Protein AF-0000000078136179 (afdb_homodimer)

Nearest PDB structures (foldseek):
  6awl-assembly1_B  TM=3.804E-01  e=6.762E+00  Homo sapiens

Secondary structure (DSSP, 8-state):
-HHHHHHHHHHHHT-SSS---TTGGG-S-S--------HHHHHHHHHHHHHHHH--HHHHHHHHHHHHSPPPTT-S-HHHHHHHHHHHHHHTT--BTTB--HHHHHHHHHGGGTTT---/-HHHHHHHHHHHHT--SS---TTGGGGS-S--------HHHHHHHHHHHHHHHH--HHHHHHHHHHHHSPPPTT-S-HHHHHHHHHHHHHHTT--BTTB--HHHHHHHHHGGGTTT---

Organism: Quercus suber (NCBI:txid58331)

pLDDT: mean 74.04, std 27.73, range [25.97, 98.25]

Sequence (238 aa):
MKEALTLYLSIVCHSQKSWVTCDALFALGDACRAITASFQDCYSGCFILCFIQTRNTLQCGFKCIKDCITPPSTGINSQYFCELGCATYSCSNISTIGNPDGKKVADCVDGCSKPCAKNMKEALTLYLSIVCHSQKSWVTCDALFALGDACRAITASFQDCYSGCFILCFIQTRNTLQCGFKCIKDCITPPSTGINSQYFCELGCATYSCSNISTIGNPDGKKVADCVDGCSKPCAKN

Solvent-accessible surface area (backbone atoms only — not comparable to full-atom values): 13510 Å² total; per-residue (Å²): 121,66,70,66,49,52,60,54,47,64,63,57,69,70,67,72,80,75,90,71,63,87,57,66,83,54,62,78,75,66,87,72,57,80,63,75,55,50,51,34,55,42,29,30,57,45,28,54,57,40,29,75,73,63,72,38,49,54,50,24,29,41,51,24,49,63,72,41,58,71,69,53,93,92,44,87,44,45,59,49,16,13,31,48,17,36,27,53,72,73,32,17,70,70,34,46,92,98,38,51,51,25,64,62,38,41,53,47,42,61,54,23,53,64,68,39,51,84,126,122,66,68,67,48,51,60,57,47,63,64,58,69,67,70,72,81,76,90,70,63,85,59,66,82,56,60,76,75,65,89,69,57,78,63,74,56,49,52,32,55,42,29,32,56,45,27,54,57,40,29,74,74,65,72,37,49,54,50,24,29,40,50,25,50,62,72,42,59,72,70,54,93,92,44,89,44,44,60,49,17,13,31,48,16,38,25,52,71,73,32,15,70,71,34,46,93,96,37,51,50,24,62,61,39,41,54,47,44,61,54,23,55,64,67,41,51,84,128

InterPro domains:
  IPR038975 Thionin-like protein [PTHR36312] (32-118)

Radius of gyration: 20.0 Å; Cα contacts (8 Å, |Δi|>4): 249; chains: 2; bounding box: 56×50×51 Å

Foldseek 3Di:
DVVVVVVLVVVQPPPPDDPDPPPPVVPPDDCPPPVLPDLLVQLFSQQVNVCVVPVDQLVSLQVSLVVNQDDDPVDDDPLSVQLSVQLNVPQSNVADVPGSVSVSSSVSSVVSCVVSPDD/DVVVVVVLVVVQPPPPDDPPDPPPVVPPDDCPVPPLPDLLVQLFSQQVNVCVVPVDQLVSLQVSLVVNQDDDPVDDDPLSVQLSVQLNVPQSNVADVPGSVSVSSSVSSVVSCVVSPDD

Structure (mmCIF, N/CA/C/O backbone):
data_AF-0000000078136179-model_v1
#
loop_
_entity.id
_entity.type
_entity.pdbx_description
1 polymer 'Thionin-like protein 2'
#
loop_
_atom_site.group_PDB
_atom_site.id
_atom_site.type_symbol
_atom_site.label_atom_id
_atom_site.label_alt_id
_atom_site.label_comp_id
_atom_site.label_asym_id
_atom_site.label_entity_id
_atom_site.label_seq_id
_atom_site.pdbx_PDB_ins_code
_atom_site.Cartn_x
_atom_site.Cartn_y
_atom_site.Cartn_z
_atom_site.occupancy
_atom_site.B_iso_or_equiv
_atom_site.auth_seq_id
_atom_site.auth_comp_id
_atom_site.auth_asym_id
_atom_site.auth_atom_id
_atom_site.pdbx_PDB_model_num
ATOM 1 N N . MET A 1 1 ? 29.75 11.664 3.678 1 25.97 1 MET A N 1
ATOM 2 C CA . MET A 1 1 ? 28.344 11.461 4.027 1 25.97 1 MET A CA 1
ATOM 3 C C . MET A 1 1 ? 27.609 12.797 4.148 1 25.97 1 MET A C 1
ATOM 5 O O . MET A 1 1 ? 26.391 12.859 3.982 1 25.97 1 MET A O 1
ATOM 9 N N . LYS A 1 2 ? 28.359 13.805 4.535 1 37.53 2 LYS A N 1
ATOM 10 C CA . LYS A 1 2 ? 27.828 15.133 4.848 1 37.53 2 LYS A CA 1
ATOM 11 C C . LYS A 1 2 ? 27.516 15.914 3.574 1 37.53 2 LYS A C 1
ATOM 13 O O . LYS A 1 2 ? 26.5 16.609 3.5 1 37.53 2 LYS A O 1
ATOM 18 N N . GLU A 1 3 ? 28.297 15.836 2.6 1 38.25 3 GLU A N 1
ATOM 19 C CA . GLU A 1 3 ? 28.156 16.656 1.403 1 38.25 3 GLU A CA 1
ATOM 20 C C . GLU A 1 3 ? 26.984 16.188 0.548 1 38.25 3 GLU A C 1
ATOM 22 O O . GLU A 1 3 ? 26.344 16.984 -0.128 1 38.25 3 GLU A O 1
ATOM 27 N N . ALA A 1 4 ? 26.719 14.844 0.616 1 34.22 4 ALA A N 1
ATOM 28 C CA . ALA A 1 4 ? 25.609 14.32 -0.178 1 34.22 4 ALA A CA 1
ATOM 29 C C . ALA A 1 4 ? 24.266 14.727 0.417 1 34.22 4 ALA A C 1
ATOM 31 O O . ALA A 1 4 ? 23.281 14.906 -0.311 1 34.22 4 ALA A O 1
ATOM 32 N N . LEU A 1 5 ? 24.234 15.016 1.695 1 36.28 5 LEU A N 1
ATOM 33 C CA . LEU A 1 5 ? 23.016 15.461 2.359 1 36.28 5 LEU A CA 1
ATOM 34 C C . LEU A 1 5 ? 22.719 16.922 2.037 1 36.28 5 LEU A C 1
ATOM 36 O O . LEU A 1 5 ? 21.562 17.297 1.843 1 36.28 5 LEU A O 1
ATOM 40 N N . THR A 1 6 ? 23.75 17.719 1.987 1 34.91 6 THR A N 1
ATOM 41 C CA . THR A 1 6 ? 23.531 19.141 1.762 1 34.91 6 THR A CA 1
ATOM 42 C C . THR A 1 6 ? 22.953 19.391 0.374 1 34.91 6 THR A C 1
ATOM 44 O O . THR A 1 6 ? 22.078 20.234 0.206 1 34.91 6 THR A O 1
ATOM 47 N N . LEU A 1 7 ? 23.406 18.719 -0.633 1 34.88 7 LEU A N 1
ATOM 48 C CA . LEU A 1 7 ? 22.891 18.953 -1.98 1 34.88 7 LEU A CA 1
ATOM 49 C C . LEU A 1 7 ? 21.438 18.516 -2.111 1 34.88 7 LEU A C 1
ATOM 51 O O . LEU A 1 7 ? 20.641 19.172 -2.779 1 34.88 7 LEU A O 1
ATOM 55 N N . TYR A 1 8 ? 21.141 17.422 -1.38 1 37.16 8 TYR A N 1
ATOM 56 C CA . TYR A 1 8 ? 19.75 16.953 -1.434 1 37.16 8 TYR A CA 1
ATOM 57 C C . TYR A 1 8 ? 18.812 17.906 -0.713 1 37.16 8 TYR A C 1
ATOM 59 O O . TYR A 1 8 ? 17.719 18.188 -1.197 1 37.16 8 TYR A O 1
ATOM 67 N N . LEU A 1 9 ? 19.25 18.516 0.412 1 37.19 9 LEU A N 1
ATOM 68 C CA . LEU A 1 9 ? 18.406 19.406 1.218 1 37.19 9 LEU A CA 1
ATOM 69 C C . LEU A 1 9 ? 18.203 20.734 0.519 1 37.19 9 LEU A C 1
ATOM 71 O O . LEU A 1 9 ? 17.109 21.312 0.572 1 37.19 9 LEU A O 1
ATOM 75 N N . SER A 1 10 ? 19.219 21.281 -0.038 1 34.84 10 SER A N 1
ATOM 76 C CA . SER A 1 10 ? 19.031 22.562 -0.716 1 34.84 10 SER A CA 1
ATOM 77 C C . SER A 1 10 ? 18 22.438 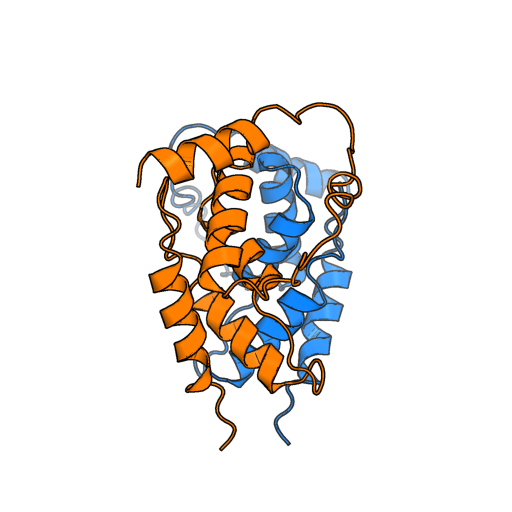-1.834 1 34.84 10 SER A C 1
ATOM 79 O O . SER A 1 10 ? 17.266 23.391 -2.123 1 34.84 10 SER A O 1
ATOM 81 N N . ILE A 1 11 ? 17.938 21.297 -2.508 1 35.84 11 ILE A N 1
ATOM 82 C CA . ILE A 1 11 ? 16.984 21.125 -3.596 1 35.84 11 ILE A CA 1
ATOM 83 C C . ILE A 1 11 ? 15.562 21 -3.027 1 35.84 11 ILE A C 1
ATOM 85 O O . ILE A 1 11 ? 14.617 21.562 -3.576 1 35.84 11 ILE A O 1
ATOM 89 N N . VAL A 1 12 ? 15.414 20.391 -1.827 1 36.16 12 VAL A N 1
ATOM 90 C CA . VAL A 1 12 ? 14.078 20.109 -1.312 1 36.16 12 VAL A CA 1
ATOM 91 C C . VAL A 1 12 ? 13.445 21.406 -0.798 1 36.16 12 VAL A C 1
ATOM 93 O O . VAL A 1 12 ? 12.234 21.594 -0.914 1 36.16 12 VAL A O 1
ATOM 96 N N . CYS A 1 13 ? 14.125 22.156 0.014 1 30.86 13 CYS A N 1
ATOM 97 C CA . CYS A 1 13 ? 13.492 23.188 0.828 1 30.86 13 CYS A CA 1
ATOM 98 C C . CYS A 1 13 ? 12.93 24.297 -0.047 1 30.86 13 CYS A C 1
ATOM 100 O O . CYS A 1 13 ? 12.148 25.125 0.426 1 30.86 13 CYS A O 1
ATOM 102 N N . HIS A 1 14 ? 13.508 24.609 -1.135 1 29.67 14 HIS A N 1
ATOM 103 C CA . HIS A 1 14 ? 12.961 25.828 -1.722 1 29.67 14 HIS A CA 1
ATOM 104 C C . HIS A 1 14 ? 11.57 25.578 -2.291 1 29.67 14 HIS A C 1
ATOM 106 O O . HIS A 1 14 ? 10.969 26.5 -2.873 1 29.67 14 HIS A O 1
ATOM 112 N N . SER A 1 15 ? 11.18 24.344 -2.746 1 30.73 15 SER A N 1
ATOM 113 C CA . SER A 1 15 ? 10.055 24.266 -3.672 1 30.73 15 SER A CA 1
ATOM 114 C C . SER A 1 15 ? 8.727 24.375 -2.938 1 30.73 15 SER A C 1
ATOM 116 O O . SER A 1 15 ? 8.047 23.375 -2.705 1 30.73 15 SER A O 1
ATOM 118 N N . GLN A 1 16 ? 8.477 25.016 -1.876 1 26.94 16 GLN A N 1
ATOM 119 C CA . GLN A 1 16 ? 7.117 25.016 -1.351 1 26.94 16 GLN A CA 1
ATOM 120 C C . GLN A 1 16 ? 6.113 25.453 -2.412 1 26.94 16 GLN A C 1
ATOM 122 O O . GLN A 1 16 ? 4.91 25.25 -2.266 1 26.94 16 GLN A O 1
ATOM 127 N N . LYS A 1 17 ? 6.16 26.766 -2.908 1 30.17 17 LYS A N 1
ATOM 128 C CA . LYS A 1 17 ? 5.023 27.406 -3.561 1 30.17 17 LYS A CA 1
ATOM 129 C C . LYS A 1 17 ? 4.562 26.594 -4.773 1 30.17 17 LYS A C 1
ATOM 131 O O . LYS A 1 17 ? 3.375 26.281 -4.906 1 30.17 17 LYS A O 1
ATOM 136 N N . SER A 1 18 ? 4.805 27.141 -6.172 1 28.69 18 SER A N 1
ATOM 137 C CA . SER A 1 18 ? 4.27 26.844 -7.496 1 28.69 18 SER A CA 1
ATOM 138 C C . SER A 1 18 ? 4.527 25.391 -7.883 1 28.69 18 SER A C 1
ATOM 140 O O . SER A 1 18 ? 5.473 24.781 -7.391 1 28.69 18 SER A O 1
ATOM 142 N N . TRP A 1 19 ? 3.43 24.719 -8.547 1 30.16 19 TRP A N 1
ATOM 143 C CA . TRP A 1 19 ? 3.422 23.438 -9.242 1 30.16 19 TRP A CA 1
ATOM 144 C C . TRP A 1 19 ? 4.703 23.234 -10.039 1 30.16 19 TRP A C 1
ATOM 146 O O . TRP A 1 19 ? 4.73 23.469 -11.25 1 30.16 19 TRP A O 1
ATOM 156 N N . VAL A 1 20 ? 5.762 23.969 -9.852 1 31.5 20 VAL A N 1
ATOM 157 C CA . VAL A 1 20 ? 6.902 23.922 -10.758 1 31.5 20 VAL A CA 1
ATOM 158 C C . VAL A 1 20 ? 7.32 22.469 -10.984 1 31.5 20 VAL A C 1
ATOM 160 O O . VAL A 1 20 ? 7.41 21.688 -10.039 1 31.5 20 VAL A O 1
ATOM 163 N N . THR A 1 21 ? 7.016 22 -12.25 1 30.28 21 THR A N 1
ATOM 164 C CA . THR A 1 21 ? 7.477 20.906 -13.094 1 30.28 21 THR A CA 1
ATOM 165 C C . THR A 1 21 ? 8.992 20.75 -12.992 1 30.28 21 THR A C 1
ATOM 167 O O . THR A 1 21 ? 9.734 21.734 -13.078 1 30.28 21 THR A O 1
ATOM 170 N N . CYS A 1 22 ? 9.453 19.938 -12.086 1 30.12 22 CYS A N 1
ATOM 171 C CA . CYS A 1 22 ? 10.773 19.328 -12.281 1 30.12 22 CYS A CA 1
ATOM 172 C C . CYS A 1 22 ? 11.102 19.188 -13.758 1 30.12 22 CYS A C 1
ATOM 174 O O . CYS A 1 22 ? 11.977 18.422 -14.141 1 30.12 22 CYS A O 1
ATOM 176 N N . ASP A 1 23 ? 10.305 19.906 -14.672 1 28.88 23 ASP A N 1
ATOM 177 C CA . ASP A 1 23 ? 10.711 19.969 -16.078 1 28.88 23 ASP A CA 1
ATOM 178 C C . ASP A 1 23 ? 12.039 20.719 -16.234 1 28.88 23 ASP A C 1
ATOM 180 O O . ASP A 1 23 ? 12.836 20.391 -17.109 1 28.88 23 ASP A O 1
ATOM 184 N N . ALA A 1 24 ? 12.133 21.938 -15.664 1 28.91 24 ALA A N 1
ATOM 185 C CA . ALA A 1 24 ? 13.18 22.781 -16.234 1 28.91 24 ALA A CA 1
ATOM 186 C C . ALA A 1 24 ? 14.57 22.281 -15.852 1 28.91 24 ALA A C 1
ATOM 188 O O . ALA A 1 24 ? 15.57 22.75 -16.375 1 28.91 24 ALA A O 1
ATOM 189 N N . LEU A 1 25 ? 14.789 21.859 -14.656 1 31.95 25 LEU A N 1
ATOM 190 C CA . LEU A 1 25 ? 16.203 21.547 -14.555 1 31.95 25 LEU A CA 1
ATOM 191 C C . LEU A 1 25 ? 16.594 20.422 -15.508 1 31.95 25 LEU A C 1
ATOM 193 O O . LEU A 1 25 ? 17.562 19.703 -15.266 1 31.95 25 LEU A O 1
ATOM 197 N N . PHE A 1 26 ? 15.68 20.188 -16.594 1 32.22 26 PHE A N 1
ATOM 198 C CA . PHE A 1 26 ? 16.062 19.328 -17.719 1 32.22 26 PHE A CA 1
ATOM 199 C C . PHE A 1 26 ? 17.234 19.938 -18.484 1 32.22 26 PHE A C 1
ATOM 201 O O . PHE A 1 26 ? 17.688 19.344 -19.469 1 32.22 26 PHE A O 1
ATOM 208 N N . ALA A 1 27 ? 17.5 21.125 -18.391 1 29.92 27 ALA A N 1
ATOM 209 C CA . ALA A 1 27 ? 18.453 21.516 -19.422 1 29.92 27 ALA A CA 1
ATOM 210 C C . ALA A 1 27 ? 19.797 20.828 -19.234 1 29.92 27 ALA A C 1
ATOM 212 O O . ALA A 1 27 ? 20.719 21.047 -20.016 1 29.92 27 ALA A O 1
ATOM 213 N N . LEU A 1 28 ? 20.406 20.75 -18.109 1 31.66 28 LEU A N 1
ATOM 214 C CA . LEU A 1 28 ? 21.75 20.234 -18.375 1 31.66 28 LEU A CA 1
ATOM 215 C C . LEU A 1 28 ? 21.672 18.953 -19.203 1 31.66 28 LEU A C 1
ATOM 217 O O . LEU A 1 28 ? 20.875 18.062 -18.906 1 31.66 28 LEU A O 1
ATOM 221 N N . GLY A 1 29 ? 21.906 18.922 -20.578 1 31.03 29 GLY A N 1
ATOM 222 C CA . GLY A 1 29 ? 21.938 18.062 -21.75 1 31.03 29 GLY A CA 1
ATOM 223 C C . GLY A 1 29 ? 22.172 16.609 -21.406 1 31.03 29 GLY A C 1
ATOM 224 O O . GLY A 1 29 ? 21.719 15.719 -22.141 1 31.03 29 GLY A O 1
ATOM 225 N N . ASP A 1 30 ? 23.406 16.359 -20.969 1 31.42 30 ASP A N 1
ATOM 226 C CA . ASP A 1 30 ? 23.984 15.047 -21.234 1 31.42 30 ASP A CA 1
ATOM 227 C C . ASP A 1 30 ? 23.078 13.938 -20.688 1 31.42 30 ASP A C 1
ATOM 229 O O . ASP A 1 30 ? 22.125 14.203 -19.969 1 31.42 30 ASP A O 1
ATOM 233 N N . ALA A 1 31 ? 23.812 12.57 -20.234 1 29.64 31 ALA A N 1
ATOM 234 C CA . ALA A 1 31 ? 23.188 11.297 -19.891 1 29.64 31 ALA A CA 1
ATOM 235 C C . ALA A 1 31 ? 22.141 11.484 -18.781 1 29.64 31 ALA A C 1
ATOM 237 O O . ALA A 1 31 ? 22.5 11.609 -17.609 1 29.64 31 ALA A O 1
ATOM 238 N N . CYS A 1 32 ? 21.422 12.477 -18.656 1 31.97 32 CYS A N 1
ATOM 239 C CA . CYS A 1 32 ? 20.219 12.391 -17.812 1 31.97 32 CYS A CA 1
ATOM 240 C C . CYS A 1 32 ? 19.703 10.961 -17.75 1 31.97 32 CYS A C 1
ATOM 242 O O . CYS A 1 32 ? 18.969 10.523 -18.641 1 31.97 32 CYS A O 1
ATOM 244 N N . ARG A 1 33 ? 20.594 10.07 -17.969 1 29.3 33 ARG A N 1
ATOM 245 C CA . ARG A 1 33 ? 20.359 8.641 -17.781 1 29.3 33 ARG A CA 1
ATOM 246 C C . ARG A 1 33 ? 19.219 8.398 -16.781 1 29.3 33 ARG A C 1
ATOM 248 O O . ARG A 1 33 ? 19.281 8.883 -15.656 1 29.3 33 ARG A O 1
ATOM 255 N N . ALA A 1 34 ? 17.906 8.438 -17.031 1 38.72 34 ALA A N 1
ATOM 256 C CA . ALA A 1 34 ? 16.844 7.746 -16.297 1 38.72 34 ALA A CA 1
ATOM 257 C C . ALA A 1 34 ? 17.422 6.82 -15.234 1 38.72 34 ALA A C 1
ATOM 259 O O . ALA A 1 34 ? 17.875 5.715 -15.539 1 38.72 34 ALA A O 1
ATOM 260 N N . ILE A 1 35 ? 18.438 7.148 -14.672 1 39.75 35 ILE A N 1
ATOM 261 C CA . ILE A 1 35 ? 19.109 6.371 -13.633 1 39.75 35 ILE A CA 1
ATOM 262 C C . ILE A 1 35 ? 18.078 5.539 -12.875 1 39.75 35 ILE A C 1
ATOM 264 O O . ILE A 1 35 ? 17.141 6.082 -12.273 1 39.75 35 ILE A O 1
ATOM 268 N N . THR A 1 36 ? 17.469 4.598 -13.523 1 49.31 36 THR A N 1
ATOM 269 C CA . THR A 1 36 ? 16.672 3.598 -12.82 1 49.31 36 THR A CA 1
ATOM 270 C C . THR A 1 36 ? 17.141 3.467 -11.367 1 49.31 36 THR A C 1
ATOM 272 O O . THR A 1 36 ? 18.125 2.787 -11.086 1 49.31 36 THR A O 1
ATOM 275 N N . ALA A 1 37 ? 17.078 4.629 -10.578 1 66.25 37 ALA A N 1
ATOM 276 C CA . ALA A 1 37 ? 17.438 4.523 -9.172 1 66.25 37 ALA A CA 1
ATOM 277 C C . ALA A 1 37 ? 17.047 3.162 -8.602 1 66.25 37 ALA A C 1
ATOM 279 O O . ALA A 1 37 ? 16.031 2.588 -9 1 66.25 37 ALA A O 1
ATOM 280 N N . SER A 1 38 ? 18.141 2.604 -8.141 1 86.56 38 SER A N 1
ATOM 281 C CA . SER A 1 38 ? 17.797 1.399 -7.391 1 86.56 38 SER A CA 1
ATOM 282 C C . SER A 1 38 ? 16.594 1.628 -6.484 1 86.56 38 SER A C 1
ATOM 284 O O . SER A 1 38 ? 16.234 2.771 -6.199 1 86.56 38 SER A O 1
ATOM 286 N N . PHE A 1 39 ? 15.945 0.718 -6.309 1 92.62 39 PHE A N 1
ATOM 287 C CA . PHE A 1 39 ? 14.852 0.816 -5.348 1 92.62 39 PHE A CA 1
ATOM 288 C C . PHE A 1 39 ? 15.289 1.571 -4.102 1 92.62 39 PHE A C 1
ATOM 290 O O . PHE A 1 39 ? 14.562 2.434 -3.604 1 92.62 39 PHE A O 1
ATOM 297 N N . GLN A 1 40 ? 16.547 1.288 -3.611 1 94.06 40 GLN A N 1
ATOM 298 C CA . GLN A 1 40 ? 17.047 1.892 -2.383 1 94.06 40 GLN A CA 1
ATOM 299 C C . GLN A 1 40 ? 17.109 3.412 -2.498 1 94.06 40 GLN A C 1
ATOM 301 O O . GLN A 1 40 ? 16.672 4.125 -1.594 1 94.06 40 GLN A O 1
ATOM 306 N N . ASP A 1 41 ? 17.578 3.908 -3.594 1 91.19 41 ASP A N 1
ATOM 307 C CA . ASP A 1 41 ? 17.703 5.348 -3.803 1 91.19 41 ASP A CA 1
ATOM 308 C C . ASP A 1 41 ? 16.328 6 -3.967 1 91.19 41 ASP A C 1
ATOM 310 O O . ASP A 1 41 ? 16.062 7.062 -3.4 1 91.19 41 ASP A O 1
ATOM 314 N N . CYS A 1 42 ? 15.578 5.387 -4.695 1 91.75 42 CYS A N 1
ATOM 315 C CA . CYS A 1 42 ? 14.219 5.883 -4.891 1 91.75 42 CYS A CA 1
ATOM 316 C C . CYS A 1 42 ? 13.477 5.984 -3.562 1 91.75 42 CYS A C 1
ATOM 318 O O . CYS A 1 42 ? 12.906 7.031 -3.246 1 91.75 42 CYS A O 1
ATOM 320 N N . TYR A 1 43 ? 13.516 4.945 -2.852 1 95.31 43 TYR A N 1
ATOM 321 C CA . TYR A 1 43 ? 12.781 4.859 -1.595 1 95.31 43 TYR A CA 1
ATOM 322 C C . TYR A 1 43 ? 13.297 5.883 -0.591 1 95.31 43 TYR A C 1
ATOM 324 O O . TYR A 1 43 ? 12.516 6.59 0.042 1 95.31 43 TYR A O 1
ATOM 332 N N . SER A 1 44 ? 14.57 5.945 -0.447 1 94.94 44 SER A N 1
ATOM 333 C CA . SER A 1 44 ? 15.148 6.836 0.559 1 94.94 44 SER A CA 1
ATOM 334 C C . SER A 1 44 ? 14.789 8.289 0.278 1 94.94 44 SER A C 1
ATOM 336 O O . SER A 1 44 ? 14.398 9.031 1.188 1 94.94 44 SER A O 1
ATOM 338 N N . GLY A 1 45 ? 14.961 8.711 -0.931 1 91.25 45 GLY A N 1
ATOM 339 C CA . GLY A 1 45 ? 14.578 10.062 -1.3 1 91.25 45 GLY A CA 1
ATOM 340 C C . GLY A 1 45 ? 13.109 10.352 -1.093 1 91.25 45 GLY A C 1
ATOM 341 O O . GLY A 1 45 ? 12.742 11.391 -0.54 1 91.25 45 GLY A O 1
ATOM 342 N N . CYS A 1 46 ? 12.281 9.484 -1.509 1 91 46 CYS A N 1
ATOM 343 C CA . CYS A 1 46 ? 10.836 9.594 -1.351 1 91 46 CYS A CA 1
ATOM 344 C C . CYS A 1 46 ? 10.453 9.711 0.12 1 91 46 CYS A C 1
ATOM 346 O O . CYS A 1 46 ? 9.648 10.57 0.491 1 91 46 CYS A O 1
ATOM 348 N N . PHE A 1 47 ? 11.078 8.852 0.931 1 94.75 47 PHE A N 1
ATOM 349 C CA . PHE A 1 47 ? 10.75 8.805 2.352 1 94.75 47 PHE A CA 1
ATOM 350 C C . PHE A 1 47 ? 11.094 10.117 3.037 1 94.75 47 PHE A C 1
ATOM 352 O O . PHE A 1 47 ? 10.297 10.648 3.816 1 94.75 47 PHE A O 1
ATOM 359 N N . ILE A 1 48 ? 12.234 10.602 2.812 1 92.56 48 ILE A N 1
ATOM 360 C CA . ILE A 1 48 ? 12.688 11.828 3.451 1 92.56 48 ILE A CA 1
ATOM 361 C C . ILE A 1 48 ? 11.734 12.969 3.105 1 92.56 48 ILE A C 1
ATOM 363 O O . ILE A 1 48 ? 11.289 13.711 3.99 1 92.56 48 ILE A O 1
ATOM 367 N N . LEU A 1 49 ? 11.367 13.109 1.849 1 88.56 49 LEU A N 1
ATOM 368 C CA . LEU A 1 49 ? 10.469 14.172 1.414 1 88.56 49 LEU A CA 1
ATOM 369 C C . LEU A 1 49 ? 9.086 14 2.039 1 88.56 49 LEU A C 1
ATOM 371 O O . LEU A 1 49 ? 8.484 14.977 2.502 1 88.56 49 LEU A O 1
ATOM 375 N N . CYS A 1 50 ? 8.633 12.852 2.018 1 87.44 50 CYS A N 1
ATOM 376 C CA . CYS A 1 50 ? 7.34 12.547 2.615 1 87.44 50 CYS A CA 1
ATOM 377 C C . CYS A 1 50 ? 7.332 12.883 4.102 1 87.44 50 CYS A C 1
ATOM 379 O O . CYS A 1 50 ? 6.391 13.508 4.598 1 87.44 50 CYS A O 1
ATOM 381 N N . PHE A 1 51 ? 8.398 12.461 4.781 1 90.88 51 PHE A N 1
ATOM 382 C CA . PHE A 1 51 ? 8.461 12.641 6.23 1 90.88 51 PHE A CA 1
ATOM 383 C C . PHE A 1 51 ? 8.516 14.117 6.586 1 90.88 51 PHE A C 1
ATOM 385 O O . PHE A 1 51 ? 7.926 14.547 7.582 1 90.88 51 PHE A O 1
ATOM 392 N N . ILE A 1 52 ? 9.172 14.844 5.875 1 86.31 52 ILE A N 1
ATOM 393 C CA . ILE A 1 52 ? 9.25 16.281 6.105 1 86.31 52 ILE A CA 1
ATOM 394 C C . ILE A 1 52 ? 7.848 16.891 6.027 1 86.31 52 ILE A C 1
ATOM 396 O O . ILE A 1 52 ? 7.512 17.781 6.805 1 86.31 52 ILE A O 1
ATOM 400 N N . GLN A 1 53 ? 7.051 16.359 5.188 1 82.19 53 GLN A N 1
ATOM 401 C CA . GLN A 1 53 ? 5.73 16.922 4.945 1 82.19 53 GLN A CA 1
ATOM 402 C C . GLN A 1 53 ? 4.707 16.391 5.945 1 82.19 53 GLN A C 1
ATOM 404 O O . GLN A 1 53 ? 3.844 17.141 6.414 1 82.19 53 GLN A O 1
ATOM 409 N N . THR A 1 54 ? 4.824 15.188 6.34 1 84.44 54 THR A N 1
ATOM 410 C CA . THR A 1 54 ? 3.689 14.594 7.039 1 84.44 54 THR A CA 1
ATOM 411 C C . THR A 1 54 ? 4.086 14.164 8.445 1 84.44 54 THR A C 1
ATOM 413 O O . THR A 1 54 ? 3.227 13.969 9.305 1 84.44 54 THR A O 1
ATOM 416 N N . ARG A 1 55 ? 5.387 13.867 8.656 1 87.19 55 ARG A N 1
ATOM 417 C CA . ARG A 1 55 ? 5.938 13.406 9.93 1 87.19 55 ARG A CA 1
ATOM 418 C C . ARG A 1 55 ? 5.359 12.047 10.32 1 87.19 55 ARG A C 1
ATOM 420 O O . ARG A 1 55 ? 5.219 11.75 11.508 1 87.19 55 ARG A O 1
ATOM 427 N N . ASN A 1 56 ? 4.938 11.266 9.336 1 88.88 56 ASN A N 1
ATOM 428 C CA . ASN A 1 56 ? 4.379 9.938 9.547 1 88.88 56 ASN A CA 1
ATOM 429 C C . ASN A 1 56 ? 5.191 8.867 8.828 1 88.88 56 ASN A C 1
ATOM 431 O O . ASN A 1 56 ? 5.105 8.734 7.602 1 88.88 56 ASN A O 1
ATOM 435 N N . THR A 1 57 ? 5.922 8.117 9.602 1 92.56 57 THR A N 1
ATOM 436 C CA . THR A 1 57 ? 6.859 7.16 9.023 1 92.56 57 THR A CA 1
ATOM 437 C C . THR A 1 57 ? 6.113 6.02 8.344 1 92.56 57 THR A C 1
ATOM 439 O O . THR A 1 57 ? 6.52 5.559 7.27 1 92.56 57 THR A O 1
ATOM 442 N N . LEU A 1 58 ? 5.051 5.59 8.922 1 89.12 58 LEU A N 1
ATOM 443 C CA . LEU A 1 58 ? 4.32 4.453 8.367 1 89.12 58 LEU A CA 1
ATOM 444 C C . LEU A 1 58 ? 3.678 4.82 7.035 1 89.12 58 LEU A C 1
ATOM 446 O O . LEU A 1 58 ? 3.82 4.086 6.055 1 89.12 58 LEU A O 1
ATOM 450 N N . GLN A 1 59 ? 3.035 5.949 6.996 1 89.12 59 GLN A N 1
ATOM 451 C CA . GLN A 1 59 ? 2.389 6.391 5.766 1 89.12 59 GLN A CA 1
ATOM 452 C C . GLN A 1 59 ? 3.412 6.637 4.664 1 89.12 59 GLN A C 1
ATOM 454 O O . GLN A 1 59 ? 3.148 6.355 3.492 1 89.12 59 GLN A O 1
ATOM 459 N N . CYS A 1 60 ? 4.516 7.125 5.117 1 93.06 60 CYS A N 1
ATOM 460 C CA . CYS A 1 60 ? 5.566 7.363 4.129 1 93.06 60 CYS A CA 1
ATOM 461 C C . CYS A 1 60 ? 6.125 6.047 3.605 1 93.06 60 CYS A C 1
ATOM 463 O O . CYS A 1 60 ? 6.41 5.918 2.414 1 93.06 60 CYS A O 1
ATOM 465 N N . GLY A 1 61 ? 6.32 5.043 4.539 1 94.88 61 GLY A N 1
ATOM 466 C CA . GLY A 1 61 ? 6.738 3.723 4.098 1 94.88 61 GLY A CA 1
ATOM 467 C C . GLY A 1 61 ? 5.82 3.133 3.041 1 94.88 61 GLY A C 1
ATOM 468 O O . GLY A 1 61 ? 6.289 2.648 2.008 1 94.88 61 GLY A O 1
ATOM 469 N N . PHE A 1 62 ? 4.543 3.283 3.23 1 92.06 62 PHE A N 1
ATOM 470 C CA . PHE A 1 62 ? 3.543 2.752 2.312 1 92.06 62 PHE A CA 1
ATOM 471 C C . PHE A 1 62 ? 3.643 3.432 0.952 1 92.06 62 PHE A C 1
ATOM 473 O O . PHE A 1 62 ? 3.74 2.762 -0.078 1 92.06 62 PHE A O 1
ATOM 480 N N . LYS A 1 63 ? 3.523 4.68 1.007 1 91.19 63 LYS A N 1
ATOM 481 C CA . LYS A 1 63 ? 3.504 5.469 -0.222 1 91.19 63 LYS A CA 1
ATOM 482 C C . LYS A 1 63 ? 4.758 5.215 -1.057 1 91.19 63 LYS A C 1
ATOM 484 O O . LYS A 1 63 ? 4.672 5.012 -2.27 1 91.19 63 LYS A O 1
ATOM 489 N N . CYS A 1 64 ? 5.867 5.207 -0.409 1 94.31 64 CYS A N 1
ATOM 490 C CA . CYS A 1 64 ? 7.109 5.18 -1.17 1 94.31 64 CYS A CA 1
ATOM 491 C C . CYS A 1 64 ? 7.418 3.773 -1.664 1 94.31 64 CYS A C 1
ATOM 493 O O . CYS A 1 64 ? 8.023 3.602 -2.723 1 94.31 64 CYS A O 1
ATOM 495 N N . ILE A 1 65 ? 6.996 2.744 -0.911 1 95.25 65 ILE A N 1
ATOM 496 C CA . ILE A 1 65 ? 7.09 1.384 -1.432 1 95.25 65 ILE A CA 1
ATOM 497 C C . ILE A 1 65 ? 6.289 1.27 -2.725 1 95.25 65 ILE A C 1
ATOM 499 O O . ILE A 1 65 ? 6.797 0.784 -3.738 1 95.25 65 ILE A O 1
ATOM 503 N N . LYS A 1 66 ? 5.102 1.702 -2.707 1 92.56 66 LYS A N 1
ATOM 504 C CA . LYS A 1 66 ? 4.238 1.62 -3.883 1 92.56 66 LYS A CA 1
ATOM 505 C C . LYS A 1 66 ? 4.836 2.393 -5.055 1 92.56 66 LYS A C 1
ATOM 507 O O . LYS A 1 66 ? 4.762 1.944 -6.203 1 92.56 66 LYS A O 1
ATOM 512 N N . ASP A 1 67 ? 5.375 3.584 -4.773 1 90.19 67 ASP A N 1
ATOM 513 C CA . ASP A 1 67 ? 5.867 4.461 -5.828 1 90.19 67 ASP A CA 1
ATOM 514 C C . ASP A 1 67 ? 7.164 3.926 -6.434 1 90.19 67 ASP A C 1
ATOM 516 O O . ASP A 1 67 ? 7.48 4.211 -7.59 1 90.19 67 ASP A O 1
ATOM 520 N N . CYS A 1 68 ? 7.836 3.162 -5.648 1 93.75 68 CYS A N 1
ATOM 521 C CA . CYS A 1 68 ? 9.188 2.85 -6.086 1 93.75 68 CYS A CA 1
ATOM 522 C C . CYS A 1 68 ? 9.289 1.409 -6.574 1 93.75 68 CYS A C 1
ATOM 524 O O . CYS A 1 68 ? 10.266 1.033 -7.223 1 93.75 68 CYS A O 1
ATOM 526 N N . ILE A 1 69 ? 8.359 0.548 -6.215 1 93.31 69 ILE A N 1
ATOM 527 C CA . ILE A 1 69 ? 8.32 -0.772 -6.832 1 93.31 69 ILE A CA 1
ATOM 528 C C . ILE A 1 69 ? 7.754 -0.662 -8.25 1 93.31 69 ILE A C 1
ATOM 530 O O . ILE A 1 69 ? 6.566 -0.387 -8.43 1 93.31 69 ILE A O 1
ATOM 534 N N . THR A 1 70 ? 8.602 -0.891 -9.188 1 87.75 70 THR A N 1
ATOM 535 C CA . THR A 1 70 ? 8.227 -0.733 -10.594 1 87.75 70 THR A CA 1
ATOM 536 C C . THR A 1 70 ? 7.656 -2.033 -11.148 1 87.75 70 THR A C 1
ATOM 538 O O . THR A 1 70 ? 8.203 -3.111 -10.914 1 87.75 70 THR A O 1
ATOM 541 N N . PRO A 1 71 ? 6.531 -1.819 -11.898 1 88.94 71 PRO A N 1
ATOM 542 C CA . PRO A 1 71 ? 6.043 -3.023 -12.57 1 88.94 71 PRO A CA 1
ATOM 543 C C . PRO A 1 71 ? 7.031 -3.562 -13.602 1 88.94 71 PRO A C 1
ATOM 545 O O . PRO A 1 71 ? 7.832 -2.799 -14.156 1 88.94 71 PRO A O 1
ATOM 548 N N . PRO A 1 72 ? 6.949 -4.941 -13.781 1 85.56 72 PRO A N 1
ATOM 549 C CA . PRO A 1 72 ? 7.816 -5.504 -14.82 1 85.56 72 PRO A CA 1
ATOM 550 C C . PRO A 1 72 ? 7.438 -5.027 -16.219 1 85.56 72 PRO A C 1
ATOM 552 O O . PRO A 1 72 ? 6.336 -4.508 -16.422 1 85.56 72 PRO A O 1
ATOM 555 N N . SER A 1 73 ? 8.422 -5.18 -17.062 1 83.56 73 SER A N 1
ATOM 556 C CA . SER A 1 73 ? 8.219 -4.77 -18.453 1 83.56 73 SER A CA 1
ATOM 557 C C . SER A 1 73 ? 7.066 -5.539 -19.094 1 83.56 73 SER A C 1
ATOM 559 O O . SER A 1 73 ? 6.422 -5.039 -20.016 1 83.56 73 SER A O 1
ATOM 561 N N . THR A 1 74 ? 6.793 -6.828 -18.594 1 84.81 74 THR A N 1
ATOM 562 C CA . THR A 1 74 ? 5.738 -7.676 -19.141 1 84.81 74 THR A CA 1
ATOM 563 C C . THR A 1 74 ? 4.363 -7.152 -18.734 1 84.81 74 THR A C 1
ATOM 565 O O . THR A 1 74 ? 3.344 -7.602 -19.266 1 84.81 74 THR A O 1
ATOM 568 N N . GLY A 1 75 ? 4.312 -6.137 -17.812 1 85.69 75 GLY A N 1
ATOM 569 C CA . GLY A 1 75 ? 3.039 -5.547 -17.422 1 85.69 75 GLY A CA 1
ATOM 570 C C . GLY A 1 75 ? 2.615 -5.91 -16.016 1 85.69 75 GLY A C 1
ATOM 571 O O . GLY A 1 75 ? 3.25 -6.738 -15.367 1 85.69 75 GLY A O 1
ATOM 572 N N . ILE A 1 76 ? 1.576 -5.238 -15.656 1 91.06 76 ILE A N 1
ATOM 573 C CA . ILE A 1 76 ? 0.983 -5.457 -14.344 1 91.06 76 ILE A CA 1
ATOM 574 C C . ILE A 1 76 ? 0.242 -6.793 -14.328 1 91.06 76 ILE A C 1
ATOM 576 O O . ILE A 1 76 ? -0.651 -7.023 -15.148 1 91.06 76 ILE A O 1
ATOM 580 N N . ASN A 1 77 ? 0.735 -7.734 -13.492 1 92.12 77 ASN A N 1
ATOM 581 C CA . ASN A 1 77 ? 0.17 -9.078 -13.383 1 92.12 77 ASN A CA 1
ATOM 582 C C . ASN A 1 77 ? 0.07 -9.531 -11.93 1 92.12 77 ASN A C 1
ATOM 584 O O . ASN A 1 77 ? 0.363 -8.758 -11.016 1 92.12 77 ASN A O 1
ATOM 588 N N . SER A 1 78 ? -0.38 -10.75 -11.789 1 94.19 78 SER A N 1
ATOM 589 C CA . SER A 1 78 ? -0.602 -11.266 -10.438 1 94.19 78 SER A CA 1
ATOM 590 C C . SER A 1 78 ? 0.698 -11.312 -9.648 1 94.19 78 SER A C 1
ATOM 592 O O . SER A 1 78 ? 0.698 -11.094 -8.43 1 94.19 78 SER A O 1
ATOM 594 N N . GLN A 1 79 ? 1.804 -11.57 -10.414 1 93.69 79 GLN A N 1
ATOM 595 C CA . GLN A 1 79 ? 3.1 -11.609 -9.75 1 93.69 79 GLN A CA 1
ATOM 596 C C . GLN A 1 79 ? 3.461 -10.242 -9.172 1 93.69 79 GLN A C 1
ATOM 598 O O . GLN A 1 79 ? 3.922 -10.141 -8.031 1 93.69 79 GLN A O 1
ATOM 603 N N . TYR A 1 80 ? 3.303 -9.289 -9.953 1 94.69 80 TYR A N 1
ATOM 604 C CA . TYR A 1 80 ? 3.566 -7.922 -9.508 1 94.69 80 TYR A CA 1
ATOM 605 C C . TYR A 1 80 ? 2.699 -7.57 -8.305 1 94.69 80 TYR A C 1
ATOM 607 O O . TYR A 1 80 ? 3.193 -7.027 -7.312 1 94.69 80 TYR A O 1
ATOM 615 N N . PHE A 1 81 ? 1.444 -7.895 -8.375 1 96.31 81 PHE A N 1
ATOM 616 C CA . PHE A 1 81 ? 0.535 -7.586 -7.273 1 96.31 81 PHE A CA 1
ATOM 617 C C . PHE A 1 81 ? 0.954 -8.32 -6.004 1 96.31 81 PHE A C 1
ATOM 619 O O . PHE A 1 81 ? 0.914 -7.75 -4.91 1 96.31 81 PHE A O 1
ATOM 626 N N . CYS A 1 82 ? 1.293 -9.508 -6.203 1 96.81 82 CYS A N 1
ATOM 627 C CA . CYS A 1 82 ? 1.706 -10.281 -5.039 1 96.81 82 CYS A CA 1
ATOM 628 C C . CYS A 1 82 ? 2.934 -9.664 -4.379 1 96.81 82 CYS A C 1
ATOM 630 O O . CYS A 1 82 ? 2.98 -9.531 -3.156 1 96.81 82 CYS A O 1
ATOM 632 N N . GLU A 1 83 ? 3.926 -9.297 -5.145 1 96.75 83 GLU A N 1
ATOM 633 C CA . GLU A 1 83 ? 5.148 -8.711 -4.605 1 96.75 83 GLU A CA 1
ATOM 634 C C . GLU A 1 83 ? 4.875 -7.352 -3.973 1 96.75 83 GLU A C 1
ATOM 636 O O . GLU A 1 83 ? 5.418 -7.035 -2.912 1 96.75 83 GLU A O 1
ATOM 641 N N . LEU A 1 84 ? 4.113 -6.598 -4.625 1 96.31 84 LEU A N 1
ATOM 642 C CA . LEU A 1 84 ? 3.74 -5.305 -4.059 1 96.31 84 LEU A CA 1
ATOM 643 C C . LEU A 1 84 ? 3.018 -5.484 -2.727 1 96.31 84 LEU A C 1
ATOM 645 O O . LEU A 1 84 ? 3.301 -4.773 -1.761 1 96.31 84 LEU A O 1
ATOM 649 N N . GLY A 1 85 ? 2.037 -6.383 -2.645 1 96.94 85 GLY A N 1
ATOM 650 C CA . GLY A 1 85 ? 1.312 -6.648 -1.412 1 96.94 85 GLY A CA 1
ATOM 651 C C . GLY A 1 85 ? 2.203 -7.145 -0.29 1 96.94 85 GLY A C 1
ATOM 652 O O . GLY A 1 85 ? 2.062 -6.715 0.857 1 96.94 85 GLY A O 1
ATOM 653 N N . CYS A 1 86 ? 3.037 -8.031 -0.641 1 97.06 86 CYS A N 1
ATOM 654 C CA . CYS A 1 86 ? 4.004 -8.516 0.335 1 97.06 86 CYS A CA 1
ATOM 655 C C . CYS A 1 86 ? 4.867 -7.379 0.865 1 97.06 86 CYS A C 1
ATOM 657 O O . CYS A 1 86 ? 5.09 -7.273 2.072 1 97.06 86 CYS A O 1
ATOM 659 N N . ALA A 1 87 ? 5.375 -6.543 -0.002 1 97.69 87 ALA A N 1
ATOM 660 C CA . ALA A 1 87 ? 6.215 -5.414 0.39 1 97.69 87 ALA A CA 1
ATOM 661 C C . ALA A 1 87 ? 5.441 -4.438 1.271 1 97.69 87 ALA A C 1
ATOM 663 O O . ALA A 1 87 ? 5.953 -3.973 2.293 1 97.69 87 ALA A O 1
ATOM 664 N N . THR A 1 88 ? 4.285 -4.141 0.902 1 95.94 88 THR A N 1
ATOM 665 C CA . THR A 1 88 ? 3.455 -3.207 1.655 1 95.94 88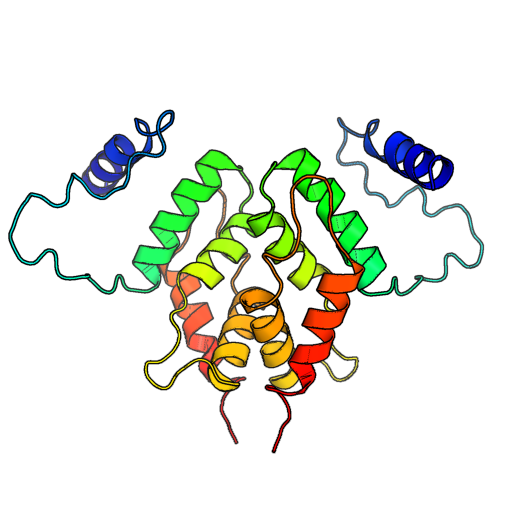 THR A CA 1
ATOM 666 C C . THR A 1 88 ? 3.188 -3.734 3.062 1 95.94 88 THR A C 1
ATOM 668 O O . THR A 1 88 ? 3.188 -2.969 4.027 1 95.94 88 THR A O 1
ATOM 671 N N . TYR A 1 89 ? 2.99 -4.984 3.184 1 93.81 89 TYR A N 1
ATOM 672 C CA . TYR A 1 89 ? 2.646 -5.594 4.465 1 93.81 89 TYR A CA 1
ATOM 673 C C . TYR A 1 89 ? 3.881 -5.738 5.348 1 93.81 89 TYR A C 1
ATOM 675 O O . TYR A 1 89 ? 3.834 -5.441 6.543 1 93.81 89 TYR A O 1
ATOM 683 N N . SER A 1 90 ? 4.941 -6.129 4.746 1 96.12 90 SER A N 1
ATOM 684 C CA . SER A 1 90 ? 6.062 -6.605 5.551 1 96.12 90 SER A CA 1
ATOM 685 C C . SER A 1 90 ? 7.137 -5.531 5.688 1 96.12 90 SER A C 1
ATOM 687 O O . SER A 1 90 ? 7.977 -5.594 6.586 1 96.12 90 SER A O 1
ATOM 689 N N . CYS A 1 91 ? 7.133 -4.465 4.793 1 97.81 91 CYS A N 1
ATOM 690 C CA . CYS A 1 91 ? 8.352 -3.668 4.699 1 97.81 91 CYS A CA 1
ATOM 691 C C . CYS A 1 91 ? 8.07 -2.205 5.023 1 97.81 91 CYS A C 1
ATOM 693 O O . CYS A 1 91 ? 9 -1.409 5.168 1 97.81 91 CYS A O 1
ATOM 695 N N . SER A 1 92 ? 6.84 -1.876 5.145 1 95 92 SER A N 1
ATOM 696 C CA . SER A 1 92 ? 6.461 -0.469 5.23 1 95 92 SER A CA 1
ATOM 697 C C . SER A 1 92 ? 6.828 0.122 6.586 1 95 92 SER A C 1
ATOM 699 O O . SER A 1 92 ? 6.887 1.344 6.742 1 95 92 SER A O 1
ATOM 701 N N . ASN A 1 93 ? 7.109 -0.659 7.566 1 93 93 ASN A N 1
ATOM 702 C CA . ASN A 1 93 ? 7.34 -0.138 8.906 1 93 93 ASN A CA 1
ATOM 703 C C . ASN A 1 93 ? 8.812 -0.219 9.297 1 93 93 ASN A C 1
ATOM 705 O O . ASN A 1 93 ? 9.148 -0.117 10.477 1 93 93 ASN A O 1
ATOM 709 N N . ILE A 1 94 ? 9.633 -0.384 8.422 1 96.62 94 ILE A N 1
ATOM 710 C CA . ILE A 1 94 ? 11.062 -0.522 8.68 1 96.62 94 ILE A CA 1
ATOM 711 C C . ILE A 1 94 ? 11.672 0.85 8.961 1 96.62 94 ILE A C 1
ATOM 713 O O . ILE A 1 94 ? 12.516 0.993 9.852 1 96.62 94 ILE A O 1
ATOM 717 N N . SER A 1 95 ? 11.297 1.786 8.227 1 96.38 95 SER A N 1
ATOM 718 C CA . SER A 1 95 ? 11.875 3.123 8.336 1 96.38 95 SER A CA 1
ATOM 719 C C . SER A 1 95 ? 11.43 3.814 9.617 1 96.38 95 SER A C 1
ATOM 721 O O . SER A 1 95 ? 10.297 3.625 10.078 1 96.38 95 SER A O 1
ATOM 723 N N . THR A 1 96 ? 12.398 4.559 10.172 1 93.12 96 THR A N 1
ATOM 724 C CA . THR A 1 96 ? 12.125 5.316 11.383 1 93.12 96 THR A CA 1
ATOM 725 C C . THR A 1 96 ? 12.391 6.805 11.164 1 93.12 96 THR A C 1
ATOM 727 O O . THR A 1 96 ? 12.828 7.207 10.086 1 93.12 96 THR A O 1
ATOM 730 N N . ILE A 1 97 ? 12.062 7.535 12.234 1 87.94 97 ILE A N 1
ATOM 731 C CA . ILE A 1 97 ? 12.273 8.977 12.18 1 87.94 97 ILE A CA 1
ATOM 732 C C . ILE A 1 97 ? 13.742 9.266 11.891 1 87.94 97 ILE A C 1
ATOM 734 O O . ILE A 1 97 ? 14.633 8.82 12.617 1 87.94 97 ILE A O 1
ATOM 738 N N . GLY A 1 98 ? 13.984 9.938 10.797 1 85.25 98 GLY A N 1
ATOM 739 C CA . GLY A 1 98 ? 15.328 10.383 10.453 1 85.25 98 GLY A CA 1
ATOM 740 C C . GLY A 1 98 ? 16.156 9.305 9.766 1 85.25 98 GLY A C 1
ATOM 741 O O . GLY A 1 98 ? 17.281 9.555 9.359 1 85.25 98 GLY A O 1
ATOM 742 N N . ASN A 1 99 ? 15.609 8.117 9.633 1 93 99 ASN A N 1
ATOM 743 C CA . ASN A 1 99 ? 16.344 7.043 8.969 1 93 99 ASN A CA 1
ATOM 744 C C . ASN A 1 99 ? 15.438 6.25 8.031 1 93 99 ASN A C 1
ATOM 746 O O . ASN A 1 99 ? 14.781 5.293 8.445 1 93 99 ASN A O 1
ATOM 750 N N . PRO A 1 100 ? 15.555 6.52 6.859 1 94.62 100 PRO A N 1
ATOM 751 C CA . PRO A 1 100 ? 14.758 5.773 5.887 1 94.62 100 PRO A CA 1
ATOM 752 C C . PRO A 1 100 ? 15.156 4.301 5.801 1 94.62 100 PRO A C 1
ATOM 754 O O . PRO A 1 100 ? 14.312 3.445 5.523 1 94.62 100 PRO A O 1
ATOM 757 N N . ASP A 1 101 ? 16.406 3.994 6.062 1 97.38 101 ASP A N 1
ATOM 758 C CA . ASP A 1 101 ? 16.984 2.654 5.98 1 97.38 101 ASP A CA 1
ATOM 759 C C . ASP A 1 101 ? 16.672 2.002 4.637 1 97.38 101 ASP A C 1
ATOM 761 O O . ASP A 1 101 ? 16.203 0.862 4.59 1 97.38 101 ASP A O 1
ATOM 765 N N . GLY A 1 102 ? 16.984 2.752 3.627 1 96.56 102 GLY A N 1
ATOM 766 C CA . GLY A 1 102 ? 16.641 2.328 2.277 1 96.56 102 GLY A CA 1
ATOM 767 C C . GLY A 1 102 ? 17.156 0.945 1.938 1 96.56 102 GLY A C 1
ATOM 768 O O . GLY A 1 102 ? 16.5 0.186 1.223 1 96.56 102 GLY A O 1
ATOM 769 N N . LYS A 1 103 ? 18.328 0.624 2.439 1 96.69 103 LYS A N 1
ATOM 770 C CA . LYS A 1 103 ? 18.906 -0.685 2.146 1 96.69 103 LYS A CA 1
ATOM 771 C C . LYS A 1 103 ? 18.094 -1.802 2.799 1 96.69 103 LYS A C 1
ATOM 773 O O . LYS A 1 103 ? 17.828 -2.83 2.174 1 96.69 103 LYS A O 1
ATOM 778 N N . LYS A 1 104 ? 17.719 -1.636 4.004 1 98.19 104 LYS A N 1
ATOM 779 C CA . LYS A 1 104 ? 16.922 -2.643 4.703 1 98.19 104 LYS A CA 1
ATOM 780 C C . LYS A 1 104 ? 15.57 -2.832 4.039 1 98.19 104 LYS A C 1
ATOM 782 O O . LYS A 1 104 ? 15.086 -3.959 3.916 1 98.19 104 LYS A O 1
ATOM 787 N N . VAL A 1 105 ? 15.031 -1.712 3.637 1 98.06 105 VAL A N 1
ATOM 788 C CA . VAL A 1 105 ? 13.742 -1.802 2.949 1 98.06 105 VAL A CA 1
ATOM 789 C C . VAL A 1 105 ? 13.922 -2.535 1.621 1 98.06 105 VAL A C 1
ATOM 791 O O . VAL A 1 105 ? 13.102 -3.379 1.257 1 98.06 105 VAL A O 1
ATOM 794 N N . ALA A 1 106 ? 14.984 -2.287 0.939 1 97.31 106 ALA A N 1
ATOM 795 C CA . ALA A 1 106 ? 15.258 -2.951 -0.333 1 97.31 106 ALA A CA 1
ATOM 796 C C . ALA A 1 106 ? 15.406 -4.457 -0.143 1 97.31 106 ALA A C 1
ATOM 798 O O . ALA A 1 106 ? 14.883 -5.242 -0.938 1 97.31 106 ALA A O 1
ATOM 799 N N . ASP A 1 107 ? 16.109 -4.855 0.876 1 97.94 107 ASP A N 1
ATOM 800 C CA . ASP A 1 107 ? 16.281 -6.277 1.173 1 97.94 107 ASP A CA 1
ATOM 801 C C . ASP A 1 107 ? 14.938 -6.941 1.475 1 97.94 107 ASP A C 1
ATOM 803 O O . ASP A 1 107 ? 14.688 -8.062 1.034 1 97.94 107 ASP A O 1
ATOM 807 N N . CYS A 1 108 ? 14.188 -6.305 2.238 1 98.25 108 CYS A N 1
ATOM 808 C CA . CYS A 1 108 ? 12.852 -6.789 2.566 1 98.25 108 CYS A CA 1
ATOM 809 C C . CYS A 1 108 ? 12.016 -6.969 1.307 1 98.25 108 CYS A C 1
ATOM 811 O O . CYS A 1 108 ? 11.367 -8.008 1.127 1 98.25 108 CYS A O 1
ATOM 813 N N . VAL A 1 109 ? 12.031 -5.988 0.459 1 97.5 109 VAL A N 1
ATOM 814 C CA . VAL A 1 109 ? 11.281 -6.023 -0.791 1 97.5 109 VAL A CA 1
ATOM 815 C C . VAL A 1 109 ? 11.781 -7.168 -1.667 1 97.5 109 VAL A C 1
ATOM 817 O O . VAL A 1 109 ? 10.984 -7.898 -2.262 1 97.5 109 VAL A O 1
ATOM 820 N N . ASP A 1 110 ? 13.039 -7.328 -1.729 1 96.25 110 ASP A N 1
ATOM 821 C CA . ASP A 1 110 ? 13.617 -8.414 -2.512 1 96.25 110 ASP A CA 1
ATOM 822 C C . ASP A 1 110 ? 13.18 -9.773 -1.967 1 96.25 110 ASP A C 1
ATOM 824 O O . ASP A 1 110 ? 13.016 -10.734 -2.729 1 96.25 110 ASP A O 1
ATOM 828 N N . GLY A 1 111 ? 12.977 -9.867 -0.725 1 96.94 111 GLY A N 1
ATOM 829 C CA . GLY A 1 111 ? 12.547 -11.102 -0.093 1 96.94 111 GLY A CA 1
ATOM 830 C C . GLY A 1 111 ? 11.125 -11.492 -0.454 1 96.94 111 GLY A C 1
ATOM 831 O O . GLY A 1 111 ? 10.719 -12.641 -0.248 1 96.94 111 GLY A O 1
ATOM 832 N N . CYS A 1 112 ? 10.375 -10.617 -1.044 1 97.06 112 CYS A N 1
ATOM 833 C CA . CYS A 1 112 ? 8.977 -10.867 -1.359 1 97.06 112 CYS A CA 1
ATOM 834 C C . CYS A 1 112 ? 8.844 -11.773 -2.582 1 97.06 112 CYS A C 1
ATOM 836 O O . CYS A 1 112 ? 7.777 -12.336 -2.832 1 97.06 112 CYS A O 1
ATOM 838 N N . SER A 1 113 ? 9.93 -11.977 -3.277 1 93.31 113 SER A N 1
ATOM 839 C CA . SER A 1 113 ? 9.898 -12.883 -4.422 1 93.31 113 SER A CA 1
ATOM 840 C C . SER A 1 113 ? 9.625 -14.32 -3.988 1 93.31 113 SER A C 1
ATOM 842 O O . SER A 1 113 ? 9.016 -15.094 -4.727 1 93.31 113 SER A O 1
ATOM 844 N N . LYS A 1 114 ? 9.984 -14.703 -2.834 1 94.56 114 LYS A N 1
ATOM 845 C CA . LYS A 1 114 ? 9.883 -16.094 -2.383 1 94.56 114 LYS A CA 1
ATOM 846 C C . LYS A 1 114 ? 8.438 -16.453 -2.072 1 94.56 114 LYS A C 1
ATOM 848 O O . LYS A 1 114 ? 7.898 -17.422 -2.633 1 94.56 114 LYS A O 1
ATOM 853 N N . PRO A 1 115 ? 7.766 -15.742 -1.288 1 94.56 115 PRO A N 1
ATOM 854 C CA . PRO A 1 115 ? 6.371 -16.109 -1.028 1 94.56 115 PRO A CA 1
ATOM 855 C C . PRO A 1 115 ? 5.473 -15.906 -2.244 1 94.56 115 PRO A C 1
ATOM 857 O O . PRO A 1 115 ? 4.348 -16.406 -2.275 1 94.56 115 PRO A O 1
ATOM 860 N N . CYS A 1 116 ? 5.922 -15.18 -3.211 1 95.38 116 CYS A N 1
ATOM 861 C CA . CYS A 1 116 ? 5.117 -14.922 -4.398 1 95.38 116 CYS A CA 1
ATOM 862 C C . CYS A 1 116 ? 5.57 -15.797 -5.562 1 95.38 116 CYS A C 1
ATOM 864 O O . CYS A 1 116 ? 5.105 -15.617 -6.691 1 95.38 116 CYS A O 1
ATOM 866 N N . ALA A 1 117 ? 6.418 -16.703 -5.273 1 89.38 117 ALA A N 1
ATOM 867 C CA . ALA A 1 117 ? 6.906 -17.578 -6.332 1 89.38 117 ALA A CA 1
ATOM 868 C C . ALA A 1 117 ? 5.797 -18.5 -6.836 1 89.38 117 ALA A C 1
ATOM 870 O O . ALA A 1 117 ? 4.984 -18.984 -6.047 1 89.38 117 ALA A O 1
ATOM 871 N N . LYS A 1 118 ? 5.562 -18.453 -8.125 1 74.75 118 LYS A N 1
ATOM 872 C CA . LYS A 1 118 ? 4.582 -19.344 -8.742 1 74.75 118 LYS A CA 1
ATOM 873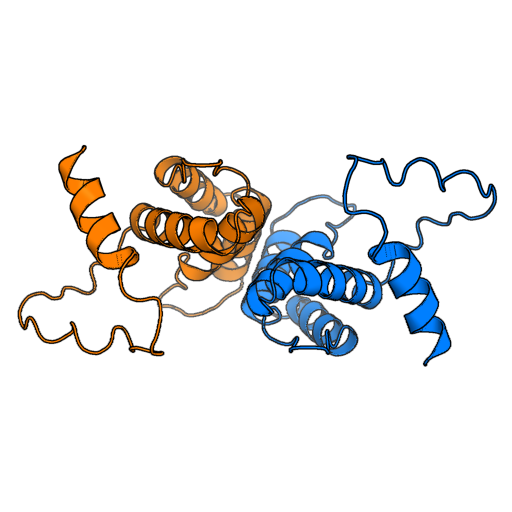 C C . LYS A 1 118 ? 5.027 -20.797 -8.656 1 74.75 118 LYS A C 1
ATOM 875 O O . LYS A 1 118 ? 6.188 -21.125 -8.914 1 74.75 118 LYS A O 1
ATOM 880 N N . ASN A 1 119 ? 4.445 -21.547 -7.824 1 52.09 119 ASN A N 1
ATOM 881 C CA . ASN A 1 119 ? 4.746 -22.969 -7.906 1 52.09 119 ASN A CA 1
ATOM 882 C C . ASN A 1 119 ? 4.07 -23.625 -9.109 1 52.09 119 ASN A C 1
ATOM 884 O O . ASN A 1 119 ? 2.961 -23.234 -9.484 1 52.09 119 ASN A O 1
ATOM 888 N N . MET B 1 1 ? -29.125 11.391 7.199 1 26.3 1 MET B N 1
ATOM 889 C CA . MET B 1 1 ? -27.719 11.43 6.793 1 26.3 1 MET B CA 1
ATOM 890 C C . MET B 1 1 ? -26.922 12.375 7.691 1 26.3 1 MET B C 1
ATOM 892 O O . MET B 1 1 ? -25.703 12.25 7.805 1 26.3 1 MET B O 1
ATOM 896 N N . LYS B 1 2 ? -27.609 13.383 8.188 1 38.22 2 LYS B N 1
ATOM 897 C CA . LYS B 1 2 ? -27.016 14.484 8.953 1 38.22 2 LYS B CA 1
ATOM 898 C C . LYS B 1 2 ? -26.703 14.055 10.383 1 38.22 2 LYS B C 1
ATOM 900 O O . LYS B 1 2 ? -25.672 14.422 10.945 1 38.22 2 LYS B O 1
ATOM 905 N N . GLU B 1 3 ? -27.531 13.305 10.992 1 38.88 3 GLU B N 1
ATOM 906 C CA . GLU B 1 3 ? -27.391 12.969 12.406 1 38.88 3 GLU B CA 1
ATOM 907 C C . GLU B 1 3 ? -26.266 11.969 12.617 1 38.88 3 GLU B C 1
ATOM 909 O O . GLU B 1 3 ? -25.594 11.984 13.656 1 38.88 3 GLU B O 1
ATOM 914 N N . ALA B 1 4 ? -26.047 11.102 11.586 1 34.22 4 ALA B N 1
ATOM 915 C CA . ALA B 1 4 ? -24.984 10.109 11.734 1 34.22 4 ALA B CA 1
ATOM 916 C C . ALA B 1 4 ? -23.609 10.758 11.633 1 34.22 4 ALA B C 1
ATOM 918 O O . ALA B 1 4 ? -22.656 10.297 12.266 1 34.22 4 ALA B O 1
ATOM 919 N N . LEU B 1 5 ? -23.516 11.891 10.992 1 36.53 5 LEU B N 1
ATOM 920 C CA . LEU B 1 5 ? -22.266 12.617 10.875 1 36.53 5 LEU B CA 1
ATOM 921 C C . LEU B 1 5 ? -21.938 13.359 12.172 1 36.53 5 LEU B C 1
ATOM 923 O O . LEU B 1 5 ? -20.781 13.414 12.586 1 36.53 5 LEU B O 1
ATOM 927 N N . THR B 1 6 ? -22.938 13.906 12.797 1 35.06 6 THR B N 1
ATOM 928 C CA . THR B 1 6 ? -22.688 14.695 14 1 35.06 6 THR B CA 1
ATOM 929 C C . THR B 1 6 ? -22.141 13.812 15.117 1 35.06 6 THR B C 1
ATOM 931 O O . THR B 1 6 ? -21.25 14.227 15.867 1 35.06 6 THR B O 1
ATOM 934 N N . LEU B 1 7 ? -22.656 12.633 15.289 1 34.91 7 LEU B N 1
ATOM 935 C CA . LEU B 1 7 ? -22.188 11.789 16.375 1 34.91 7 LEU B CA 1
ATOM 936 C C . LEU B 1 7 ? -20.75 11.344 16.141 1 34.91 7 LEU B C 1
ATOM 938 O O . LEU B 1 7 ? -19.938 11.289 17.078 1 34.91 7 LEU B O 1
ATOM 942 N N . TYR B 1 8 ? -20.438 11.109 14.836 1 36.91 8 TYR B N 1
ATOM 943 C CA . TYR B 1 8 ? -19.062 10.695 14.531 1 36.91 8 TYR B CA 1
ATOM 944 C C . TYR B 1 8 ? -18.094 11.836 14.75 1 36.91 8 TYR B C 1
ATOM 946 O O . TYR B 1 8 ? -17 11.633 15.289 1 36.91 8 TYR B O 1
ATOM 954 N N . LEU B 1 9 ? -18.484 13.102 14.469 1 37.06 9 LEU B N 1
ATOM 955 C CA . LEU B 1 9 ? -17.594 14.258 14.578 1 37.06 9 LEU B CA 1
ATOM 956 C C . LEU B 1 9 ? -17.406 14.648 16.031 1 37.06 9 LEU B C 1
ATOM 958 O O . LEU B 1 9 ? -16.312 15.062 16.438 1 37.06 9 LEU B O 1
ATOM 962 N N . SER B 1 10 ? -18.422 14.633 16.797 1 34.56 10 SER B N 1
ATOM 963 C CA . SER B 1 10 ? -18.234 14.992 18.203 1 34.56 10 SER B CA 1
ATOM 964 C C . SER B 1 10 ? -17.219 14.07 18.875 1 34.56 10 SER B C 1
ATOM 966 O O . SER B 1 10 ? -16.5 14.484 19.781 1 34.56 10 SER B O 1
ATOM 968 N N . ILE B 1 11 ? -17.203 12.789 18.5 1 35.62 11 ILE B N 1
ATOM 969 C CA . ILE B 1 11 ? -16.281 11.852 19.109 1 35.62 11 ILE B CA 1
ATOM 970 C C . ILE B 1 11 ? -14.852 12.156 18.656 1 35.62 11 ILE B C 1
ATOM 972 O O . ILE B 1 11 ? -13.914 12.109 19.453 1 35.62 11 ILE B O 1
ATOM 976 N N . VAL B 1 12 ? -14.688 12.625 17.391 1 35.84 12 VAL B N 1
ATOM 977 C CA . VAL B 1 12 ? -13.336 12.789 16.859 1 35.84 12 VAL B CA 1
ATOM 978 C C . VAL B 1 12 ? -12.688 14.031 17.453 1 35.84 12 VAL B C 1
ATOM 980 O O . VAL B 1 12 ? -11.484 14.047 17.719 1 35.84 12 VAL B O 1
ATOM 983 N N . CYS B 1 13 ? -13.367 15.164 17.484 1 30.67 13 CYS B N 1
ATOM 984 C CA . CYS B 1 13 ? -12.711 16.453 17.688 1 30.67 13 CYS B CA 1
ATOM 985 C C . CYS B 1 13 ? -12.18 16.578 19.109 1 30.67 13 CYS B C 1
ATOM 987 O O . CYS B 1 13 ? -11.422 17.5 19.422 1 30.67 13 CYS B O 1
ATOM 989 N N . HIS B 1 14 ? -12.781 15.977 20.062 1 29.28 14 HIS B N 1
ATOM 990 C CA . HIS B 1 14 ? -12.273 16.391 21.359 1 29.28 14 HIS B CA 1
ATOM 991 C C . HIS B 1 14 ? -10.867 15.859 21.609 1 29.28 14 HIS B C 1
ATOM 993 O O . HIS B 1 14 ? -10.227 16.219 22.609 1 29.28 14 HIS B O 1
ATOM 999 N N . SER B 1 15 ? -10.5 14.555 21.234 1 30.34 15 SER B N 1
ATOM 1000 C CA . SER B 1 15 ? -9.383 13.914 21.922 1 30.34 15 SER B CA 1
ATOM 1001 C C . SER B 1 15 ? -8.047 14.445 21.406 1 30.34 15 SER B C 1
ATOM 1003 O O . SER B 1 15 ? -7.5 13.922 20.438 1 30.34 15 SER B O 1
ATOM 1005 N N . GLN B 1 16 ? -7.734 15.641 21.141 1 27.05 16 GLN B N 1
ATOM 1006 C CA . GLN B 1 16 ? -6.387 16.016 20.719 1 27.05 16 GLN B CA 1
ATOM 1007 C C . GLN B 1 16 ? -5.344 15.469 21.688 1 27.05 16 GLN B C 1
ATOM 1009 O O . GLN B 1 16 ? -4.148 15.461 21.391 1 27.05 16 GLN B O 1
ATOM 1014 N N . LYS B 1 17 ? -5.375 15.898 23.016 1 30.06 17 LYS B N 1
ATOM 1015 C CA . LYS B 1 17 ? -4.199 15.797 23.875 1 30.06 17 LYS B CA 1
ATOM 1016 C C . LYS B 1 17 ? -3.705 14.359 23.969 1 30.06 17 LYS B C 1
ATOM 1018 O O . LYS B 1 17 ? -2.52 14.086 23.766 1 30.06 17 LYS B O 1
ATOM 1023 N N . SER B 1 18 ? -3.898 13.562 25.25 1 29.17 18 SER B N 1
ATOM 1024 C CA . SER B 1 18 ? -3.32 12.352 25.812 1 29.17 18 SER B CA 1
ATOM 1025 C C . SER B 1 18 ? -3.562 11.148 24.906 1 29.17 18 SER B C 1
ATOM 1027 O O . SER B 1 18 ? -4.535 11.125 24.141 1 29.17 18 SER B O 1
ATOM 1029 N N . TRP B 1 19 ? -2.418 10.266 24.719 1 30.19 19 TRP B N 1
ATOM 1030 C CA . TRP B 1 19 ? -2.373 8.961 24.078 1 30.19 19 TRP B CA 1
ATOM 1031 C C . TRP B 1 19 ? -3.604 8.133 24.438 1 30.19 19 TRP B C 1
ATOM 1033 O O . TRP B 1 19 ? -3.588 7.371 25.406 1 30.19 19 TRP B O 1
ATOM 1043 N N . VAL B 1 20 ? -4.695 8.68 24.891 1 31.92 20 VAL B N 1
ATOM 1044 C CA . VAL B 1 20 ? -5.797 7.867 25.391 1 31.92 20 VAL B CA 1
ATOM 1045 C C . VAL B 1 20 ? -6.141 6.789 24.359 1 31.92 20 VAL B C 1
ATOM 1047 O O . VAL B 1 20 ? -6.305 7.078 23.172 1 31.92 20 VAL B O 1
ATOM 1050 N N . THR B 1 21 ? -5.613 5.566 24.672 1 30.66 21 THR B N 1
ATOM 1051 C CA . THR B 1 21 ? -6.008 4.227 24.266 1 30.66 21 THR B CA 1
ATOM 1052 C C . THR B 1 21 ? -7.527 4.098 24.203 1 30.66 21 THR B C 1
ATOM 1054 O O . THR B 1 21 ? -8.219 4.52 25.141 1 30.66 21 THR B O 1
ATOM 1057 N N . CYS B 1 22 ? -8.102 4.34 23.062 1 30.16 22 CYS B N 1
ATOM 1058 C CA . CYS B 1 22 ? -9.445 3.855 22.766 1 30.16 22 CYS B CA 1
ATOM 1059 C C . CYS B 1 22 ? -9.734 2.555 23.5 1 30.16 22 CYS B C 1
ATOM 1061 O O . CYS B 1 22 ? -10.641 1.808 23.125 1 30.16 22 CYS B O 1
ATOM 1063 N N . ASP B 1 23 ? -8.875 2.195 24.547 1 29.25 23 ASP B N 1
ATOM 1064 C CA . ASP B 1 23 ? -9.234 1.062 25.406 1 29.25 23 ASP B CA 1
ATOM 1065 C C . ASP B 1 23 ? -10.523 1.336 26.172 1 29.25 23 ASP B C 1
ATOM 1067 O O . ASP B 1 23 ? -11.289 0.413 26.453 1 29.25 23 ASP B O 1
ATOM 107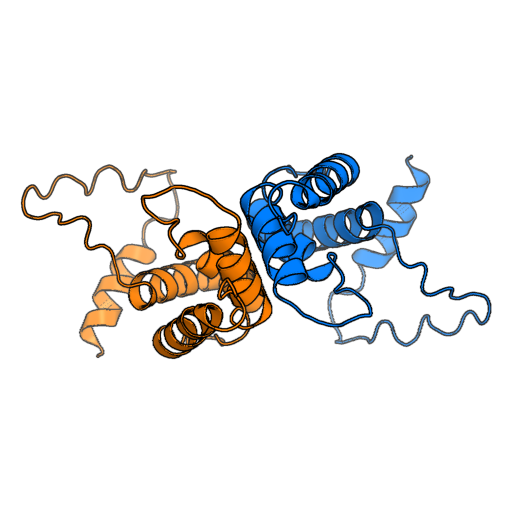1 N N . ALA B 1 24 ? -10.602 2.502 26.812 1 29.17 24 ALA B N 1
ATOM 1072 C CA . ALA B 1 24 ? -11.586 2.543 27.891 1 29.17 24 ALA B CA 1
ATOM 1073 C C . ALA B 1 24 ? -13.008 2.551 27.328 1 29.17 24 ALA B C 1
ATOM 1075 O O . ALA B 1 24 ? -13.977 2.432 28.078 1 29.17 24 ALA B O 1
ATOM 1076 N N . LEU B 1 25 ? -13.258 3.254 26.281 1 31.92 25 LEU B N 1
ATOM 1077 C CA . LEU B 1 25 ? -14.695 3.199 26.047 1 31.92 25 LEU B CA 1
ATOM 1078 C C . LEU B 1 25 ? -15.148 1.77 25.75 1 31.92 25 LEU B C 1
ATOM 1080 O O . LEU B 1 25 ? -16.188 1.556 25.125 1 31.92 25 LEU B O 1
ATOM 1084 N N . PHE B 1 26 ? -14.258 0.729 26.172 1 32.22 26 PHE B N 1
ATOM 1085 C CA . PHE B 1 26 ? -14.688 -0.664 26.172 1 32.22 26 PHE B CA 1
ATOM 1086 C C . PHE B 1 26 ? -15.797 -0.887 27.188 1 32.22 26 PHE B C 1
ATOM 1088 O O . PHE B 1 26 ? -16.297 -2.006 27.328 1 32.22 26 PHE B O 1
ATOM 1095 N N . ALA B 1 27 ? -16 -0.067 28.078 1 30.2 27 ALA B N 1
ATOM 1096 C CA . ALA B 1 27 ? -16.906 -0.628 29.094 1 30.2 27 ALA B CA 1
ATOM 1097 C C . ALA B 1 27 ? -18.297 -0.874 28.5 1 30.2 27 ALA B C 1
ATOM 1099 O O . ALA B 1 27 ? -19.203 -1.319 29.203 1 30.2 27 ALA B O 1
ATOM 1100 N N . LEU B 1 28 ? -18.938 -0.016 27.781 1 31.55 28 LEU B N 1
ATOM 1101 C CA . LEU B 1 28 ? -20.297 -0.481 27.609 1 31.55 28 LEU B CA 1
ATOM 1102 C C . LEU B 1 28 ? -20.328 -1.938 27.156 1 31.55 28 LEU B C 1
ATOM 1104 O O . LEU B 1 28 ? -19.641 -2.312 26.219 1 31.55 28 LEU B O 1
ATOM 1108 N N . GLY B 1 29 ? -20.578 -2.996 28.031 1 31.17 29 GLY B N 1
ATOM 1109 C CA . GLY B 1 29 ? -20.703 -4.441 28.141 1 31.17 29 GLY B CA 1
ATOM 1110 C C . GLY B 1 29 ? -21.109 -5.102 26.844 1 31.17 29 GLY B C 1
ATOM 1111 O O . GLY B 1 29 ? -20.75 -6.254 26.578 1 31.17 29 GLY B O 1
ATOM 1112 N N . ASP B 1 30 ? -22.375 -4.848 26.5 1 31.39 30 ASP B N 1
ATOM 1113 C CA . ASP B 1 30 ? -23.094 -5.84 25.703 1 31.39 30 ASP B CA 1
ATOM 1114 C C . ASP B 1 30 ? -22.344 -6.199 24.438 1 31.39 30 ASP B C 1
ATOM 1116 O O . ASP B 1 30 ? -21.344 -5.551 24.094 1 31.39 30 ASP B O 1
ATOM 1120 N N . ALA B 1 31 ? -23.234 -6.645 23.156 1 29.64 31 ALA B N 1
ATOM 1121 C CA . ALA B 1 31 ? -22.734 -7.203 21.906 1 29.64 31 ALA B CA 1
ATOM 1122 C C . ALA B 1 31 ? -21.656 -6.305 21.297 1 29.64 31 ALA B C 1
ATOM 1124 O O . ALA B 1 31 ? -21.969 -5.328 20.609 1 29.64 31 ALA B O 1
ATOM 1125 N N . CYS B 1 32 ? -20.875 -5.613 21.969 1 32.22 32 CYS B N 1
ATOM 1126 C CA . CYS B 1 32 ? -19.672 -5.078 21.344 1 32.22 32 CYS B CA 1
ATOM 1127 C C . CYS B 1 32 ? -19.203 -5.98 20.203 1 32.22 32 CYS B C 1
ATOM 1129 O O . CYS B 1 32 ? -18.516 -6.973 20.438 1 32.22 32 CYS B O 1
ATOM 1131 N N . ARG B 1 33 ? -20.141 -6.684 19.688 1 29.59 33 ARG B N 1
ATOM 1132 C CA . ARG B 1 33 ? -19.953 -7.449 18.469 1 29.59 33 ARG B CA 1
ATOM 1133 C C . ARG B 1 33 ? -18.844 -6.859 17.609 1 29.59 33 ARG B C 1
ATOM 1135 O O . ARG B 1 33 ? -18.875 -5.676 17.266 1 29.59 33 ARG B O 1
ATOM 1142 N N . ALA B 1 34 ? -17.547 -7.012 17.797 1 38.84 34 ALA B N 1
ATOM 1143 C CA . ALA B 1 34 ? -16.484 -6.887 16.797 1 38.84 34 ALA B CA 1
ATOM 1144 C C . ALA B 1 34 ? -17.078 -6.648 15.406 1 38.84 34 ALA B C 1
ATOM 1146 O O . ALA B 1 34 ? -17.562 -7.578 14.766 1 38.84 34 ALA B O 1
ATOM 1147 N N . ILE B 1 35 ? -18.078 -5.965 15.305 1 39.5 35 ILE B N 1
ATOM 1148 C CA . ILE B 1 35 ? -18.734 -5.641 14.047 1 39.5 35 ILE B CA 1
ATOM 1149 C C . ILE B 1 35 ? -17.734 -5.664 12.906 1 39.5 35 ILE B C 1
ATOM 1151 O O . ILE B 1 35 ? -16.766 -4.895 12.898 1 39.5 35 ILE B O 1
ATOM 1155 N N . THR B 1 36 ? -17.203 -6.785 12.617 1 49.16 36 THR B N 1
ATOM 1156 C CA . THR B 1 36 ? -16.438 -6.938 11.383 1 49.16 36 THR B CA 1
ATOM 1157 C C . THR B 1 36 ? -16.859 -5.887 10.352 1 49.16 36 THR B C 1
ATOM 1159 O O . THR B 1 36 ? -17.875 -6.047 9.672 1 49.16 36 THR B O 1
ATOM 1162 N N . ALA B 1 37 ? -16.734 -4.547 10.766 1 66.75 37 ALA B N 1
ATOM 1163 C CA . ALA B 1 37 ? -17.062 -3.518 9.781 1 66.75 37 ALA B CA 1
ATOM 1164 C C . ALA B 1 37 ? -16.703 -3.973 8.367 1 66.75 37 ALA B C 1
ATOM 1166 O O . ALA B 1 37 ? -15.727 -4.691 8.172 1 66.75 37 ALA B O 1
ATOM 1167 N N . SER B 1 38 ? -17.797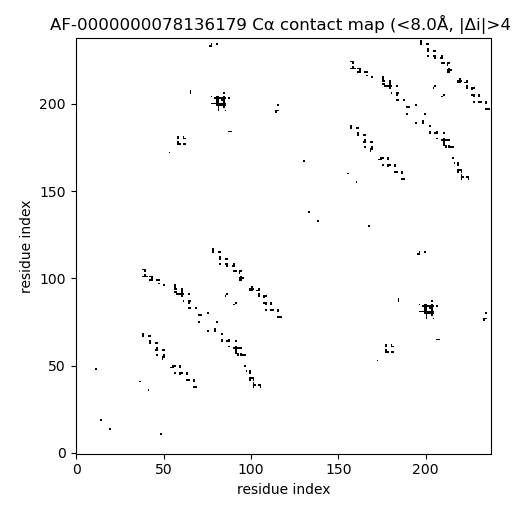 -3.943 7.656 1 86.88 38 SER B N 1
ATOM 1168 C CA . SER B 1 38 ? -17.5 -4.156 6.242 1 86.88 38 SER B CA 1
ATOM 1169 C C . SER B 1 38 ? -16.266 -3.371 5.816 1 86.88 38 SER B C 1
ATOM 1171 O O . SER B 1 38 ? -15.844 -2.438 6.508 1 86.88 38 SER B O 1
ATOM 1173 N N . PHE B 1 39 ? -15.625 -3.854 5.004 1 92.75 39 PHE B N 1
ATOM 1174 C CA . PHE B 1 39 ? -14.508 -3.104 4.445 1 92.75 39 PHE B CA 1
ATOM 1175 C C . PHE B 1 39 ? -14.891 -1.645 4.227 1 92.75 39 PHE B C 1
ATOM 1177 O O . PHE B 1 39 ? -14.117 -0.739 4.555 1 92.75 39 PHE B O 1
ATOM 1184 N N . GLN B 1 40 ? -16.156 -1.4 3.723 1 94.12 40 GLN B N 1
ATOM 1185 C CA . GLN B 1 40 ? -16.609 -0.052 3.402 1 94.12 40 GLN B CA 1
ATOM 1186 C C . GLN B 1 40 ? -16.609 0.838 4.641 1 94.12 40 GLN B C 1
ATOM 1188 O O . GLN B 1 40 ? -16.125 1.972 4.598 1 94.12 40 GLN B O 1
ATOM 1193 N N . ASP B 1 41 ? -17.078 0.333 5.727 1 91.38 41 ASP B N 1
ATOM 1194 C CA . ASP B 1 41 ? -17.156 1.103 6.965 1 91.38 41 ASP B CA 1
ATOM 1195 C C . ASP B 1 41 ? -15.766 1.343 7.547 1 91.38 41 ASP B C 1
ATOM 1197 O O . ASP B 1 41 ? -15.453 2.449 7.992 1 91.38 41 ASP B O 1
ATOM 1201 N N . CYS B 1 42 ? -15.047 0.363 7.539 1 92.12 42 CYS B N 1
ATOM 1202 C CA . CYS B 1 42 ? -13.68 0.48 8.016 1 92.12 42 CYS B CA 1
ATOM 1203 C C . CYS B 1 42 ? -12.914 1.535 7.23 1 92.12 42 CYS B C 1
ATOM 1205 O O . CYS B 1 42 ? -12.305 2.434 7.812 1 92.12 42 CYS B O 1
ATOM 1207 N N . TYR B 1 43 ? -12.984 1.418 5.965 1 95.44 43 TYR B N 1
ATOM 1208 C CA . TYR B 1 43 ? -12.234 2.299 5.078 1 95.44 43 TYR B CA 1
ATOM 1209 C C . TYR B 1 43 ? -12.695 3.746 5.23 1 95.44 43 TYR B C 1
ATOM 1211 O O . TYR B 1 43 ? -11.867 4.656 5.352 1 95.44 43 TYR B O 1
ATOM 1219 N N . SER B 1 44 ? -13.953 3.949 5.215 1 95 44 SER B N 1
ATOM 1220 C CA . SER B 1 44 ? -14.469 5.312 5.262 1 95 44 SER B CA 1
ATOM 1221 C C . SER B 1 44 ? -14.062 6.016 6.551 1 95 44 SER B C 1
ATOM 1223 O O . SER B 1 44 ? -13.633 7.172 6.523 1 95 44 SER B O 1
ATOM 1225 N N . GLY B 1 45 ? -14.242 5.359 7.652 1 91.44 45 GLY B N 1
ATOM 1226 C CA . GLY B 1 45 ? -13.82 5.93 8.922 1 91.44 45 GLY B CA 1
ATOM 1227 C C . GLY B 1 45 ? -12.336 6.211 8.984 1 91.44 45 GLY B C 1
ATOM 1228 O O . GLY B 1 45 ? -11.914 7.285 9.422 1 91.44 45 GLY B O 1
ATOM 1229 N N . CYS B 1 46 ? -11.547 5.316 8.57 1 91.31 46 CYS B N 1
ATOM 1230 C CA . CYS B 1 46 ? -10.094 5.449 8.531 1 91.31 46 CYS B CA 1
ATOM 1231 C C . CYS B 1 46 ? -9.68 6.637 7.668 1 91.31 46 CYS B C 1
ATOM 1233 O O . CYS B 1 46 ? -8.844 7.441 8.078 1 91.31 46 CYS B O 1
ATOM 1235 N N . PHE B 1 47 ? -10.328 6.738 6.504 1 94.81 47 PHE B N 1
ATOM 1236 C CA . PHE B 1 47 ? -9.977 7.777 5.547 1 94.81 47 PHE B CA 1
ATOM 1237 C C . PHE B 1 47 ? -10.258 9.164 6.121 1 94.81 47 PHE B C 1
ATOM 1239 O O . PHE B 1 47 ? -9.43 10.07 6.012 1 94.81 47 PHE B O 1
ATOM 1246 N N . ILE B 1 48 ? -11.375 9.336 6.664 1 92.62 48 ILE B N 1
ATOM 1247 C CA . ILE B 1 48 ? -11.766 10.633 7.207 1 92.62 48 ILE B CA 1
ATOM 1248 C C . ILE B 1 48 ? -10.773 11.062 8.281 1 92.62 48 ILE B C 1
ATOM 1250 O O . ILE B 1 48 ? -10.289 12.195 8.273 1 92.62 48 ILE B O 1
ATOM 1254 N N . LEU B 1 49 ? -10.43 10.18 9.188 1 88.69 49 LEU B N 1
ATOM 1255 C CA . LEU B 1 49 ? -9.492 10.4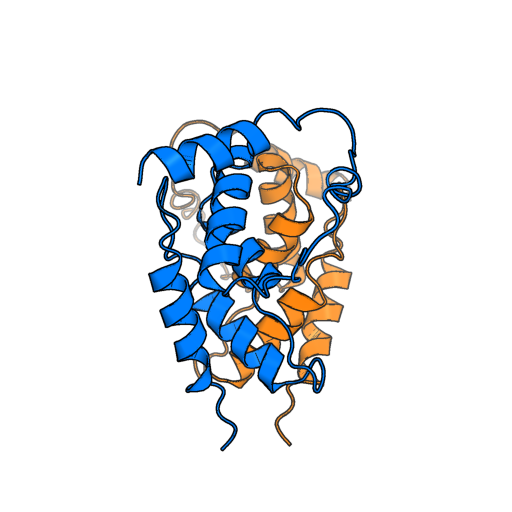92 10.266 1 88.69 49 LEU B CA 1
ATOM 1256 C C . LEU B 1 49 ? -8.109 10.805 9.703 1 88.69 49 LEU B C 1
ATOM 1258 O O . LEU B 1 49 ? -7.461 11.758 10.133 1 88.69 49 LEU B O 1
ATOM 1262 N N . CYS B 1 50 ? -7.707 10.047 8.828 1 87.56 50 CYS B N 1
ATOM 1263 C CA . CYS B 1 50 ? -6.418 10.258 8.188 1 87.56 50 CYS B CA 1
ATOM 1264 C C . CYS B 1 50 ? -6.371 11.609 7.488 1 87.56 50 CYS B C 1
ATOM 1266 O O . CYS B 1 50 ? -5.398 12.352 7.625 1 87.56 50 CYS B O 1
ATOM 1268 N N . PHE B 1 51 ? -7.457 11.898 6.738 1 90.94 51 PHE B N 1
ATOM 1269 C CA . PHE B 1 51 ? -7.484 13.125 5.945 1 90.94 51 PHE B CA 1
ATOM 1270 C C . PHE B 1 51 ? -7.477 14.352 6.848 1 90.94 51 PHE B C 1
ATOM 1272 O O . PHE B 1 51 ? -6.852 15.359 6.52 1 90.94 51 PHE B O 1
ATOM 1279 N N . ILE B 1 52 ? -8.102 14.281 7.883 1 86.5 52 ILE B N 1
ATOM 1280 C CA . ILE B 1 52 ? -8.117 15.391 8.836 1 86.5 52 ILE B CA 1
ATOM 1281 C C . ILE B 1 52 ? -6.699 15.664 9.32 1 86.5 52 ILE B C 1
ATOM 1283 O O . ILE B 1 52 ? -6.312 16.828 9.5 1 86.5 52 ILE B O 1
ATOM 1287 N N . GLN B 1 53 ? -5.938 14.656 9.453 1 82.5 53 GLN B N 1
ATOM 1288 C CA . GLN B 1 53 ? -4.602 14.781 10.031 1 82.5 53 GLN B CA 1
ATOM 1289 C C . GLN B 1 53 ? -3.582 15.164 8.961 1 82.5 53 GLN B C 1
ATOM 1291 O O . GLN B 1 53 ? -2.67 15.953 9.227 1 82.5 53 GLN B O 1
ATOM 1296 N N . THR B 1 54 ? -3.75 14.711 7.773 1 84.25 54 THR B N 1
ATOM 1297 C CA . THR B 1 54 ? -2.627 14.82 6.848 1 84.25 54 THR B CA 1
ATOM 1298 C C . THR B 1 54 ? -3.018 15.633 5.617 1 84.25 54 THR B C 1
ATOM 1300 O O . THR B 1 54 ? -2.15 16.141 4.902 1 84.25 54 THR B O 1
ATOM 1303 N N . ARG B 1 55 ? -4.32 15.648 5.281 1 87.31 55 ARG B N 1
ATOM 1304 C CA . ARG B 1 55 ? -4.867 16.344 4.117 1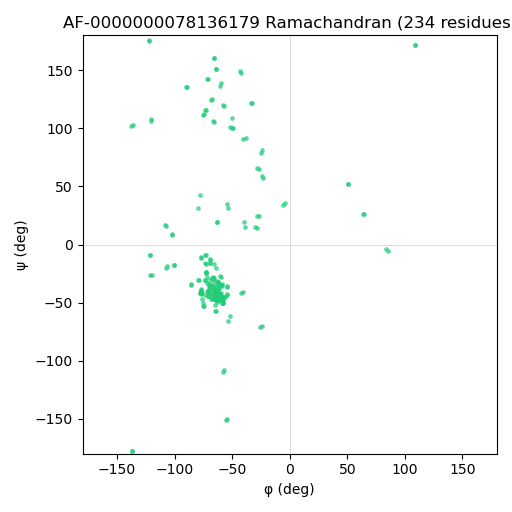 87.31 55 ARG B CA 1
ATOM 1305 C C . ARG B 1 55 ? -4.328 15.75 2.822 1 87.31 55 ARG B C 1
ATOM 1307 O O . ARG B 1 55 ? -4.176 16.453 1.824 1 87.31 55 ARG B O 1
ATOM 1314 N N . ASN B 1 56 ? -3.949 14.477 2.854 1 88.69 56 ASN B N 1
ATOM 1315 C CA . ASN B 1 56 ? -3.438 13.766 1.688 1 88.69 56 ASN B CA 1
ATOM 1316 C C . ASN B 1 56 ? -4.301 12.555 1.346 1 88.69 56 ASN B C 1
ATOM 1318 O O . ASN B 1 56 ? -4.242 11.531 2.029 1 88.69 56 ASN B O 1
ATOM 1322 N N . THR B 1 57 ? -5.035 12.695 0.265 1 92.56 57 THR B N 1
ATOM 1323 C CA . THR B 1 57 ? -6.02 11.68 -0.081 1 92.56 57 THR B CA 1
ATOM 1324 C C . THR B 1 57 ? -5.332 10.391 -0.527 1 92.56 57 THR B C 1
ATOM 1326 O O . THR B 1 57 ? -5.777 9.297 -0.187 1 92.56 57 THR B O 1
ATOM 1329 N N . LEU B 1 58 ? -4.27 10.523 -1.24 1 89.12 58 LEU B N 1
ATOM 1330 C CA . LEU B 1 58 ? -3.596 9.344 -1.766 1 89.12 58 LEU B CA 1
ATOM 1331 C C . LEU B 1 58 ? -2.965 8.531 -0.639 1 89.12 58 LEU B C 1
ATOM 1333 O O . LEU B 1 58 ? -3.15 7.312 -0.564 1 89.12 58 LEU B O 1
ATOM 1337 N N . GLN B 1 59 ? -2.283 9.211 0.239 1 89.12 59 GLN B N 1
ATOM 1338 C CA . GLN B 1 59 ? -1.641 8.531 1.36 1 89.12 59 GLN B CA 1
ATOM 1339 C C . GLN B 1 59 ? -2.674 7.875 2.273 1 89.12 59 GLN B C 1
ATOM 1341 O O . GLN B 1 59 ? -2.441 6.789 2.807 1 89.12 59 GLN B O 1
ATOM 1346 N N . CYS B 1 60 ? -3.758 8.586 2.375 1 93.12 60 CYS B N 1
ATOM 1347 C CA . CYS B 1 60 ? -4.812 8.016 3.205 1 93.12 60 CYS B CA 1
ATOM 1348 C C . CYS B 1 60 ? -5.434 6.789 2.543 1 93.12 60 CYS B C 1
ATOM 1350 O O . CYS B 1 60 ? -5.742 5.805 3.217 1 93.12 60 CYS B O 1
ATOM 1352 N N . GLY B 1 61 ? -5.641 6.871 1.181 1 94.88 61 GLY B N 1
ATOM 1353 C CA . GLY B 1 61 ? -6.109 5.699 0.459 1 94.88 61 GLY B CA 1
ATOM 1354 C C . GLY B 1 61 ? -5.238 4.477 0.674 1 94.88 61 GLY B C 1
ATOM 1355 O O . GLY B 1 61 ? -5.738 3.395 0.979 1 94.88 61 GLY B O 1
ATOM 1356 N N . PHE B 1 62 ? -3.957 4.664 0.642 1 92.12 62 PHE B N 1
ATOM 1357 C CA . PHE B 1 62 ? -2.992 3.582 0.81 1 92.12 62 PHE B CA 1
ATOM 1358 C C . PHE B 1 62 ? -3.092 2.98 2.207 1 92.12 62 PHE B C 1
ATOM 1360 O O . PHE B 1 62 ? -3.234 1.766 2.3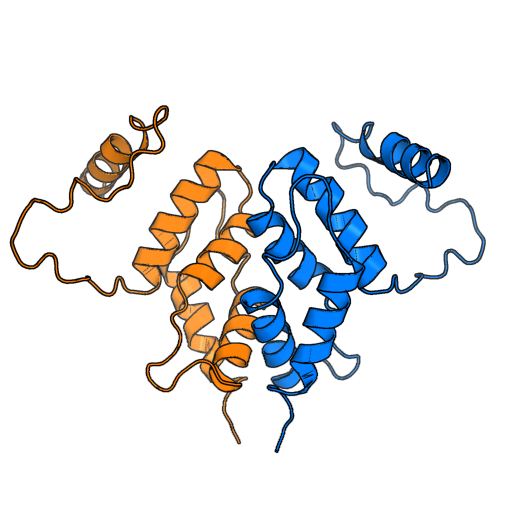55 1 92.12 62 PHE B O 1
ATOM 1367 N N . LYS B 1 63 ? -2.932 3.824 3.121 1 91.25 63 LYS B N 1
ATOM 1368 C CA . LYS B 1 63 ? -2.904 3.383 4.512 1 91.25 63 LYS B CA 1
ATOM 1369 C C . LYS B 1 63 ? -4.18 2.629 4.875 1 91.25 63 LYS B C 1
ATOM 1371 O O . LYS B 1 63 ? -4.121 1.564 5.496 1 91.25 63 LYS B O 1
ATOM 1376 N N . CYS B 1 64 ? -5.27 3.166 4.477 1 94.38 64 CYS B N 1
ATOM 1377 C CA . CYS B 1 64 ? -6.527 2.615 4.969 1 94.38 64 CYS B CA 1
ATOM 1378 C C . CYS B 1 64 ? -6.902 1.346 4.215 1 94.38 64 CYS B C 1
ATOM 1380 O O . CYS B 1 64 ? -7.535 0.448 4.773 1 94.38 64 CYS B O 1
ATOM 1382 N N . ILE B 1 65 ? -6.512 1.24 2.945 1 95.31 65 ILE B N 1
ATOM 1383 C CA . ILE B 1 65 ? -6.668 -0.028 2.24 1 95.31 65 ILE B CA 1
ATOM 1384 C C . ILE B 1 65 ? -5.895 -1.123 2.973 1 95.31 65 ILE B C 1
ATOM 1386 O O . ILE B 1 65 ? -6.441 -2.191 3.26 1 95.31 65 ILE B O 1
ATOM 1390 N N . LYS B 1 66 ? -4.684 -0.875 3.26 1 92.56 66 LYS B N 1
ATOM 1391 C CA . LYS B 1 66 ? -3.846 -1.858 3.939 1 92.56 66 LYS B CA 1
ATOM 1392 C C . LYS B 1 66 ? -4.434 -2.238 5.297 1 92.56 66 LYS B C 1
ATOM 1394 O O . LYS B 1 66 ? -4.391 -3.406 5.691 1 92.56 66 LYS B O 1
ATOM 1399 N N . ASP B 1 67 ? -4.934 -1.229 6.035 1 90.44 67 ASP B N 1
ATOM 1400 C CA . ASP B 1 67 ? -5.406 -1.456 7.398 1 90.44 67 ASP B CA 1
ATOM 1401 C C . ASP B 1 67 ? -6.73 -2.215 7.402 1 90.44 67 ASP B C 1
ATOM 1403 O O . ASP B 1 67 ? -7.059 -2.898 8.375 1 90.44 67 ASP B O 1
ATOM 1407 N N . CYS B 1 68 ? -7.414 -2.092 6.328 1 93.94 68 CYS B N 1
ATOM 1408 C CA . CYS B 1 68 ? -8.789 -2.576 6.395 1 93.94 68 CYS B CA 1
ATOM 1409 C C . CYS B 1 68 ? -8.945 -3.873 5.609 1 93.94 68 CYS B C 1
ATOM 1411 O O . CYS B 1 68 ? -9.953 -4.57 5.75 1 93.94 68 CYS B O 1
ATOM 1413 N N . ILE B 1 69 ? -8.055 -4.184 4.684 1 93.31 69 ILE B N 1
ATOM 1414 C CA . ILE B 1 69 ? -8.078 -5.508 4.074 1 93.31 69 ILE B CA 1
ATOM 1415 C C . ILE B 1 69 ? -7.539 -6.543 5.059 1 93.31 69 ILE B C 1
ATOM 1417 O O . ILE B 1 69 ? -6.348 -6.547 5.375 1 93.31 69 ILE B O 1
ATOM 1421 N N . THR B 1 70 ? -8.391 -7.387 5.488 1 87.88 70 THR B N 1
ATOM 1422 C CA . THR B 1 70 ? -8.047 -8.375 6.504 1 87.88 70 THR B CA 1
ATOM 1423 C C . THR B 1 70 ? -7.527 -9.656 5.859 1 87.88 70 THR B C 1
ATOM 1425 O O . THR B 1 70 ? -8.102 -10.148 4.887 1 87.88 70 THR B O 1
ATOM 1428 N N . PRO B 1 71 ? -6.414 -10.133 6.48 1 89.31 71 PRO B N 1
ATOM 1429 C CA . PRO B 1 71 ? -5.977 -11.438 5.984 1 89.31 71 PRO B CA 1
ATOM 1430 C C . PRO B 1 71 ? -7 -12.539 6.246 1 89.31 71 PRO B C 1
ATOM 1432 O O . PRO B 1 71 ? -7.781 -12.445 7.191 1 89.31 71 PRO B O 1
ATOM 1435 N N . PRO B 1 72 ? -6.961 -13.562 5.309 1 85.69 72 PRO B N 1
ATOM 1436 C CA . PRO B 1 72 ? -7.863 -14.688 5.555 1 85.69 72 PRO B CA 1
ATOM 1437 C C . PRO B 1 72 ? -7.496 -15.477 6.812 1 85.69 72 PRO B C 1
ATOM 1439 O O . PRO B 1 72 ? -6.387 -15.336 7.332 1 85.69 72 PRO B O 1
ATOM 1442 N N . SER B 1 73 ? -8.508 -16.188 7.23 1 83.88 73 SER B N 1
ATOM 1443 C CA . SER B 1 73 ? -8.312 -17 8.43 1 83.88 73 SER B CA 1
ATOM 1444 C C . SER B 1 73 ? -7.199 -18.031 8.234 1 83.88 73 SER B C 1
ATOM 1446 O O . SER B 1 73 ? -6.559 -18.438 9.203 1 83.88 73 SER B O 1
ATOM 1448 N N . THR B 1 74 ? -6.949 -18.469 6.93 1 84.88 74 THR B N 1
ATOM 1449 C CA . THR B 1 74 ? -5.93 -19.469 6.609 1 84.88 74 THR B CA 1
ATOM 1450 C C . THR B 1 74 ? -4.531 -18.859 6.734 1 84.88 74 THR B C 1
ATOM 1452 O O . THR B 1 74 ? -3.535 -19.594 6.715 1 84.88 74 THR B O 1
ATOM 1455 N N . GLY B 1 75 ? -4.441 -17.5 6.926 1 85.94 75 GLY B N 1
ATOM 1456 C CA . GLY B 1 75 ? -3.143 -16.875 7.113 1 85.94 75 GLY B CA 1
ATOM 1457 C C . GLY B 1 75 ? -2.705 -16.047 5.922 1 85.94 75 GLY B C 1
ATOM 1458 O O . GLY B 1 75 ? -3.346 -16.078 4.871 1 85.94 75 GLY B O 1
ATOM 1459 N N . ILE B 1 76 ? -1.641 -15.367 6.191 1 91.25 76 ILE B N 1
ATOM 1460 C CA . ILE B 1 76 ? -1.034 -14.523 5.168 1 91.25 76 ILE B CA 1
ATOM 1461 C C . ILE B 1 76 ? -0.346 -15.398 4.121 1 91.25 76 ILE B C 1
ATOM 1463 O O . ILE B 1 76 ? 0.521 -16.203 4.453 1 91.25 76 ILE B O 1
ATOM 1467 N N . ASN B 1 77 ? -0.846 -15.352 2.854 1 92.12 77 ASN B N 1
ATOM 1468 C CA . ASN B 1 77 ? -0.332 -16.156 1.747 1 92.12 77 ASN B CA 1
ATOM 1469 C C . ASN B 1 77 ? -0.222 -15.328 0.465 1 92.12 77 ASN B C 1
ATOM 1471 O O . ASN B 1 77 ? -0.469 -14.125 0.474 1 92.12 77 ASN B O 1
ATOM 1475 N N . SER B 1 78 ? 0.178 -16.016 -0.562 1 94.25 78 SER B N 1
ATOM 1476 C CA . SER B 1 78 ? 0.405 -15.32 -1.823 1 94.25 78 SER B CA 1
ATOM 1477 C C . SER B 1 78 ? -0.883 -14.688 -2.348 1 94.25 78 SER B C 1
ATOM 1479 O O . SER B 1 78 ? -0.855 -13.617 -2.959 1 94.25 78 SER B O 1
ATOM 1481 N N . GLN B 1 79 ? -2.018 -15.398 -2.041 1 93.69 79 GLN B N 1
ATOM 1482 C CA . GLN B 1 79 ? -3.303 -14.859 -2.477 1 93.69 79 GLN B CA 1
ATOM 1483 C C . GLN B 1 79 ? -3.604 -13.531 -1.791 1 93.69 79 GLN B C 1
ATOM 1485 O O . GLN B 1 79 ? -4.039 -12.57 -2.438 1 93.69 79 GLN B O 1
ATOM 1490 N N . TYR B 1 80 ? -3.42 -13.523 -0.556 1 94.69 80 TYR B N 1
ATOM 1491 C CA . TYR B 1 80 ? -3.627 -12.297 0.204 1 94.69 80 TYR B CA 1
ATOM 1492 C C . TYR B 1 80 ? -2.727 -11.18 -0.31 1 94.69 80 TYR B C 1
ATOM 1494 O O . TYR B 1 80 ? -3.184 -10.055 -0.522 1 94.69 80 TYR B O 1
ATOM 1502 N N . PHE B 1 81 ? -1.481 -11.492 -0.525 1 96.25 81 PHE B N 1
ATOM 1503 C CA . PHE B 1 81 ? -0.543 -10.492 -1.011 1 96.25 81 PHE B CA 1
ATOM 1504 C C . PHE B 1 81 ? -0.965 -9.969 -2.379 1 96.25 81 PHE B C 1
ATOM 1506 O O . PHE B 1 81 ? -0.88 -8.773 -2.648 1 96.25 81 PHE B O 1
ATOM 1513 N N . CYS B 1 82 ? -1.357 -10.875 -3.16 1 96.81 82 CYS B N 1
ATOM 1514 C CA . CYS B 1 82 ? -1.778 -10.469 -4.496 1 96.81 82 CYS B CA 1
ATOM 1515 C C . CYS B 1 82 ? -2.971 -9.523 -4.426 1 96.81 82 CYS B C 1
ATOM 1517 O O . CYS B 1 82 ? -2.994 -8.492 -5.105 1 96.81 82 CYS B O 1
ATOM 1519 N N . GLU B 1 83 ? -3.967 -9.82 -3.641 1 96.75 83 GLU B N 1
ATOM 1520 C CA . GLU B 1 83 ? -5.16 -8.984 -3.521 1 96.75 83 GLU B CA 1
ATOM 1521 C C . GLU B 1 83 ? -4.828 -7.641 -2.883 1 96.75 83 GLU B C 1
ATOM 1523 O O . GLU B 1 83 ? -5.344 -6.605 -3.305 1 96.75 83 GLU B O 1
ATOM 1528 N N . LEU B 1 84 ? -4.031 -7.688 -1.901 1 96.31 84 LEU B N 1
ATOM 1529 C CA . LEU B 1 84 ? -3.605 -6.438 -1.279 1 96.31 84 LEU B CA 1
ATOM 1530 C C . LEU B 1 84 ? -2.869 -5.559 -2.281 1 96.31 84 LEU B C 1
ATOM 1532 O O . LEU B 1 84 ? -3.109 -4.348 -2.346 1 96.31 84 LEU B O 1
ATOM 1536 N N . GLY B 1 85 ? -1.918 -6.121 -3.039 1 97 85 GLY B N 1
ATOM 1537 C CA . GLY B 1 85 ? -1.183 -5.371 -4.047 1 97 85 GLY B CA 1
ATOM 1538 C C . GLY B 1 85 ? -2.074 -4.797 -5.129 1 97 85 GLY B C 1
ATOM 1539 O O . GLY B 1 85 ? -1.898 -3.646 -5.539 1 97 85 GLY B O 1
ATOM 1540 N N . CYS B 1 86 ? -2.955 -5.602 -5.57 1 97 86 CYS B N 1
ATOM 1541 C CA . CYS B 1 86 ? -3.926 -5.129 -6.555 1 97 86 CYS B CA 1
ATOM 1542 C C . CYS B 1 86 ? -4.734 -3.961 -6.004 1 97 86 CYS B C 1
ATOM 1544 O O . CYS B 1 86 ? -4.934 -2.957 -6.691 1 97 86 CYS B O 1
ATOM 1546 N N . ALA B 1 87 ? -5.223 -4.074 -4.801 1 97.69 87 ALA B N 1
ATOM 1547 C CA . ALA B 1 87 ? -6.012 -3.018 -4.168 1 97.69 87 ALA B CA 1
ATOM 1548 C C . ALA B 1 87 ? -5.191 -1.744 -3.998 1 97.69 87 ALA B C 1
ATOM 1550 O O . ALA B 1 87 ? -5.668 -0.645 -4.293 1 97.69 87 ALA B O 1
ATOM 1551 N N . THR B 1 88 ? -4.031 -1.879 -3.561 1 96 88 THR B N 1
ATOM 1552 C CA . THR B 1 88 ? -3.156 -0.732 -3.342 1 96 88 THR B CA 1
ATOM 1553 C C . THR B 1 88 ? -2.885 -0.003 -4.656 1 96 88 THR B C 1
ATOM 1555 O O . THR B 1 88 ? -2.85 1.229 -4.691 1 96 88 THR B O 1
ATOM 1558 N N . TYR B 1 89 ? -2.729 -0.72 -5.684 1 93.94 89 TYR B N 1
ATOM 1559 C CA . TYR B 1 89 ? -2.387 -0.144 -6.977 1 93.94 89 TYR B CA 1
ATOM 1560 C C . TYR B 1 89 ? -3.607 0.486 -7.637 1 93.94 89 TYR B C 1
ATOM 1562 O O . TYR B 1 89 ? -3.527 1.591 -8.18 1 93.94 89 TYR B O 1
ATOM 1570 N N . SER B 1 90 ? -4.695 -0.18 -7.539 1 96.19 90 SER B N 1
ATOM 1571 C CA . SER B 1 90 ? -5.82 0.177 -8.398 1 96.19 90 SER B CA 1
ATOM 1572 C C . SER B 1 90 ? -6.848 1.01 -7.641 1 96.19 90 SER B C 1
ATOM 1574 O O . SER B 1 90 ? -7.676 1.691 -8.25 1 96.19 90 SER B O 1
ATOM 1576 N N . CYS B 1 91 ? -6.816 1.007 -6.246 1 97.88 91 CYS B N 1
ATOM 1577 C CA . CYS B 1 91 ? -8 1.497 -5.555 1 97.88 91 CYS B CA 1
ATOM 1578 C C . CYS B 1 91 ? -7.66 2.672 -4.648 1 97.88 91 CYS B C 1
ATOM 1580 O O . CYS B 1 91 ? -8.555 3.332 -4.113 1 97.88 91 CYS B O 1
ATOM 1582 N N . SER B 1 92 ? -6.418 2.932 -4.492 1 95.12 92 SER B N 1
ATOM 1583 C CA . SER B 1 92 ? -5.98 3.887 -3.479 1 95.12 92 SER B CA 1
ATOM 1584 C C . SER B 1 92 ? -6.305 5.32 -3.889 1 95.12 92 SER B C 1
ATOM 1586 O O . SER B 1 92 ? -6.312 6.223 -3.051 1 95.12 92 SER B O 1
ATOM 1588 N N . ASN B 1 93 ? -6.594 5.57 -5.125 1 93.12 93 ASN B N 1
ATOM 1589 C CA . ASN B 1 93 ? -6.781 6.945 -5.586 1 93.12 93 ASN B CA 1
ATOM 1590 C C . ASN B 1 93 ? -8.25 7.246 -5.867 1 93.12 93 ASN B C 1
ATOM 1592 O O . ASN B 1 93 ? -8.57 8.234 -6.531 1 93.12 93 ASN B O 1
ATOM 1596 N N . ILE B 1 94 ? -9.094 6.488 -5.414 1 96.75 94 ILE B N 1
ATOM 1597 C CA . ILE B 1 94 ? -10.523 6.648 -5.664 1 96.75 94 ILE B CA 1
ATOM 1598 C C . ILE B 1 94 ? -11.078 7.766 -4.781 1 96.75 94 ILE B C 1
ATOM 1600 O O . ILE B 1 94 ? -11.898 8.57 -5.23 1 96.75 94 ILE B O 1
ATOM 1604 N N . SER B 1 95 ? -10.672 7.805 -3.605 1 96.5 95 SER B N 1
ATOM 1605 C CA . SER B 1 95 ? -11.195 8.766 -2.641 1 96.5 95 SER B CA 1
ATOM 1606 C C . SER B 1 95 ? -10.703 10.18 -2.945 1 96.5 95 SER B C 1
ATOM 1608 O O . SER B 1 95 ? -9.57 10.359 -3.396 1 96.5 95 SER B O 1
ATOM 1610 N N . THR B 1 96 ? -11.633 11.102 -2.711 1 93.06 96 THR B N 1
ATOM 1611 C CA . THR B 1 96 ? -11.312 12.516 -2.92 1 93.06 96 THR B CA 1
ATOM 1612 C C . THR B 1 96 ? -11.523 13.312 -1.635 1 93.06 96 THR B C 1
ATOM 1614 O O . THR B 1 96 ? -11.961 12.758 -0.622 1 93.06 96 THR B O 1
ATOM 1617 N N . ILE B 1 97 ? -11.141 14.602 -1.771 1 87.75 97 ILE B N 1
ATOM 1618 C CA . ILE B 1 97 ? -11.297 15.492 -0.628 1 87.75 97 ILE B CA 1
ATOM 1619 C C . ILE B 1 97 ? -12.758 15.516 -0.187 1 87.75 97 ILE B C 1
ATOM 1621 O O . ILE B 1 97 ? -13.648 15.82 -0.983 1 87.75 97 ILE B O 1
ATOM 1625 N N . GLY B 1 98 ? -13 15.102 1.039 1 84.38 98 GLY B N 1
ATOM 1626 C CA . GLY B 1 98 ? -14.328 15.18 1.627 1 84.38 98 GLY B CA 1
ATOM 1627 C C . GLY B 1 98 ? -15.203 13.984 1.275 1 84.38 98 GLY B C 1
ATOM 1628 O O . GLY B 1 98 ? -16.328 13.875 1.755 1 84.38 98 GLY B O 1
ATOM 1629 N N . ASN B 1 99 ? -14.719 13.117 0.425 1 92.88 99 ASN B N 1
ATOM 1630 C CA . ASN B 1 99 ? -15.508 11.945 0.05 1 92.88 99 ASN B CA 1
ATOM 1631 C C . ASN B 1 99 ? -14.648 10.68 0.034 1 92.88 99 ASN B C 1
ATOM 1633 O O . ASN B 1 99 ? -14.023 10.359 -0.979 1 92.88 99 ASN B O 1
ATOM 1637 N N . PRO B 1 100 ? -14.781 9.953 0.986 1 94.56 100 PRO B N 1
ATOM 1638 C CA . PRO B 1 100 ? -14.023 8.703 1.021 1 94.56 100 PRO B CA 1
ATOM 1639 C C . PRO B 1 100 ? -14.477 7.707 -0.043 1 94.56 100 PRO B C 1
ATOM 1641 O O . PRO B 1 100 ? -13.68 6.906 -0.531 1 94.56 100 PRO B O 1
ATOM 1644 N N . ASP B 1 101 ? -15.734 7.75 -0.44 1 97.38 101 ASP B N 1
ATOM 1645 C CA . ASP B 1 101 ? -16.359 6.852 -1.405 1 97.38 101 ASP B CA 1
ATOM 1646 C C . ASP B 1 101 ? -16.094 5.391 -1.048 1 97.38 101 ASP B C 1
ATOM 1648 O O . ASP B 1 101 ? -15.672 4.602 -1.899 1 97.38 101 ASP B O 1
ATOM 1652 N N . GLY B 1 102 ? -16.406 5.105 0.182 1 96.56 102 GLY B N 1
ATOM 1653 C CA . GLY B 1 102 ? -16.109 3.787 0.72 1 96.56 102 GLY B CA 1
ATOM 1654 C C . GLY B 1 102 ? -16.688 2.658 -0.109 1 96.56 102 GLY B C 1
ATOM 1655 O O . GLY B 1 102 ? -16.078 1.599 -0.243 1 96.56 102 GLY B O 1
ATOM 1656 N N . LYS B 1 103 ? -17.844 2.887 -0.663 1 96.62 103 LYS B N 1
ATOM 1657 C CA . LYS B 1 103 ? -18.484 1.843 -1.466 1 96.62 103 LYS B CA 1
ATOM 1658 C C . LYS B 1 103 ? -17.703 1.592 -2.754 1 96.62 103 LYS B C 1
ATOM 1660 O O . LYS B 1 103 ? -17.484 0.442 -3.139 1 96.62 103 LYS B O 1
ATOM 1665 N N . LYS B 1 104 ? -17.297 2.602 -3.412 1 98.19 104 LYS B N 1
ATOM 1666 C CA . LYS B 1 104 ? -16.531 2.457 -4.645 1 98.19 104 LYS B CA 1
ATOM 1667 C C . LYS B 1 104 ? -15.195 1.774 -4.383 1 98.19 104 LYS B C 1
ATOM 1669 O O . LYS B 1 104 ? -14.75 0.938 -5.176 1 98.19 104 LYS B O 1
ATOM 1674 N N . VAL B 1 105 ? -14.625 2.176 -3.268 1 98.06 105 VAL B N 1
ATOM 1675 C CA . VAL B 1 105 ? -13.359 1.541 -2.912 1 98.06 105 VAL B CA 1
ATOM 1676 C C . VAL B 1 105 ? -13.586 0.06 -2.617 1 98.06 105 VAL B C 1
ATOM 1678 O O . VAL B 1 105 ? -12.797 -0.792 -3.043 1 98.06 105 VAL B O 1
ATOM 1681 N N . ALA B 1 106 ? -14.648 -0.257 -1.984 1 97.31 106 ALA B N 1
ATOM 1682 C CA . ALA B 1 106 ? -14.969 -1.646 -1.672 1 97.31 106 ALA B CA 1
ATOM 1683 C C . ALA B 1 106 ? -15.172 -2.463 -2.945 1 97.31 106 ALA B C 1
ATOM 1685 O O . ALA B 1 106 ? -14.703 -3.596 -3.045 1 97.31 106 ALA B O 1
ATOM 1686 N N . ASP B 1 107 ? -15.867 -1.925 -3.889 1 97.94 107 ASP B N 1
ATOM 1687 C CA . ASP B 1 107 ? -16.094 -2.602 -5.164 1 97.94 107 ASP B CA 1
ATOM 1688 C C . ASP B 1 107 ? -14.766 -2.848 -5.891 1 97.94 107 ASP B C 1
ATOM 1690 O O . ASP B 1 107 ? -14.562 -3.916 -6.465 1 97.94 107 ASP B O 1
ATOM 1694 N N . CYS B 1 108 ? -13.977 -1.881 -5.895 1 98.25 108 CYS B N 1
ATOM 1695 C CA . CYS B 1 108 ? -12.656 -1.994 -6.5 1 98.25 108 CYS B CA 1
ATOM 1696 C C . CYS B 1 108 ? -11.844 -3.107 -5.844 1 98.25 108 CYS B C 1
ATOM 1698 O O . CYS B 1 108 ? -11.242 -3.932 -6.531 1 98.25 108 CYS B O 1
ATOM 1700 N N . VAL B 1 109 ? -11.852 -3.119 -4.555 1 97.56 109 VAL B N 1
ATOM 1701 C CA . VAL B 1 109 ? -11.117 -4.125 -3.789 1 97.56 109 VAL B CA 1
ATOM 1702 C C . VAL B 1 109 ? -11.68 -5.512 -4.094 1 97.56 109 VAL B C 1
ATOM 1704 O O . VAL B 1 109 ? -10.922 -6.469 -4.285 1 97.56 109 VAL B O 1
ATOM 1707 N N . ASP B 1 110 ? -12.945 -5.625 -4.164 1 96.25 110 ASP B N 1
ATOM 1708 C CA . ASP B 1 110 ? -13.57 -6.902 -4.48 1 96.25 110 ASP B CA 1
ATOM 1709 C C . ASP B 1 110 ? -13.18 -7.375 -5.875 1 96.25 110 ASP B C 1
ATOM 1711 O O . ASP B 1 110 ? -13.07 -8.578 -6.121 1 96.25 110 ASP B O 1
ATOM 1715 N N . GLY B 1 111 ? -12.961 -6.488 -6.746 1 96.94 111 GLY B N 1
ATOM 1716 C CA . GLY B 1 111 ? -12.562 -6.816 -8.109 1 96.94 111 GLY B CA 1
ATOM 1717 C C . GLY B 1 111 ? -11.164 -7.395 -8.195 1 96.94 111 GLY B C 1
ATOM 1718 O O . GLY B 1 111 ? -10.789 -7.984 -9.211 1 96.94 111 GLY B O 1
ATOM 1719 N N . CYS B 1 112 ? -10.391 -7.301 -7.156 1 97.06 112 CYS B N 1
ATOM 1720 C CA . CYS B 1 112 ? -9 -7.754 -7.172 1 97.06 112 CYS B CA 1
ATOM 1721 C C . CYS B 1 112 ? -8.922 -9.273 -7.07 1 97.06 112 CYS B C 1
ATOM 1723 O O . CYS B 1 112 ? -7.879 -9.859 -7.352 1 97.06 112 CYS B O 1
ATOM 1725 N N . SER B 1 113 ? -10.023 -9.898 -6.77 1 93.56 113 SER B N 1
ATOM 1726 C CA . SER B 1 113 ? -10.039 -11.359 -6.719 1 93.56 113 SER B CA 1
ATOM 1727 C C . SER B 1 113 ? -9.82 -11.961 -8.102 1 93.56 113 SER B C 1
ATOM 1729 O O . SER B 1 113 ? -9.25 -13.039 -8.234 1 93.56 113 SER B O 1
ATOM 1731 N N . LYS B 1 114 ? -10.172 -11.305 -9.125 1 94.5 114 LYS B N 1
ATOM 1732 C CA . LYS B 1 114 ? -10.125 -11.852 -10.484 1 94.5 114 LYS B CA 1
ATOM 1733 C C . LYS B 1 114 ? -8.688 -11.906 -11 1 94.5 114 LYS B C 1
ATOM 1735 O O . LYS B 1 114 ? -8.203 -12.969 -11.391 1 94.5 114 LYS B O 1
ATOM 1740 N N . PRO B 1 115 ? -7.973 -10.867 -10.969 1 94.56 115 PRO B N 1
ATOM 1741 C CA . PRO B 1 115 ? -6.59 -10.953 -11.445 1 94.56 115 PRO B CA 1
ATOM 1742 C C . PRO B 1 115 ? -5.699 -11.789 -10.531 1 94.56 115 PRO B C 1
ATOM 1744 O O . PRO B 1 115 ? -4.594 -12.172 -10.922 1 94.56 115 PRO B O 1
ATOM 1747 N N . CYS B 1 116 ? -6.141 -12.047 -9.344 1 95.25 116 CYS B N 1
ATOM 1748 C CA . CYS B 1 116 ? -5.344 -12.82 -8.406 1 95.25 116 CYS B CA 1
ATOM 1749 C C . CYS B 1 116 ? -5.848 -14.258 -8.328 1 95.25 116 CYS B C 1
ATOM 1751 O O . CYS B 1 116 ? -5.387 -15.039 -7.484 1 95.25 116 CYS B O 1
ATOM 1753 N N . ALA B 1 117 ? -6.73 -14.578 -9.18 1 89.19 117 ALA B N 1
ATOM 1754 C CA . ALA B 1 117 ? -7.27 -15.938 -9.164 1 89.19 117 ALA B CA 1
ATOM 1755 C C . ALA B 1 117 ? -6.211 -16.953 -9.578 1 89.19 117 ALA B C 1
ATOM 1757 O O . ALA B 1 117 ? -5.41 -16.688 -10.484 1 89.19 117 ALA B O 1
ATOM 1758 N N . LYS B 1 118 ? -5.996 -17.922 -8.742 1 75 118 LYS B N 1
ATOM 1759 C CA . LYS B 1 118 ? -5.062 -19 -9.055 1 75 118 LYS B CA 1
ATOM 1760 C C . LYS B 1 118 ? -5.566 -19.844 -10.219 1 75 118 LYS B C 1
ATOM 1762 O O . LYS B 1 118 ? -6.746 -20.203 -10.266 1 75 118 LYS B O 1
ATOM 1767 N N . ASN B 1 119 ? -5 -19.719 -11.328 1 51.94 119 ASN B N 1
ATOM 1768 C CA . ASN B 1 119 ? -5.367 -20.688 -12.359 1 51.94 119 ASN B CA 1
ATOM 1769 C C . ASN B 1 119 ? -4.766 -22.062 -12.07 1 51.94 119 ASN B C 1
ATOM 1771 O O . ASN B 1 119 ? -3.656 -22.156 -11.547 1 51.94 119 ASN B O 1
#